Protein AF-A0A661BUW3-F1 (afdb_monomer_lite)

Foldseek 3Di:
DEAEQLLVVLLLCLVQVLDPPSDPCVVVNVPDDSQVSLVCACAPPPPNGHSCVVLVVCLVLVVALQHQYDYLLLCLDVVQPHHPVSVLLQQVLVCVQVVPDDHSVVCNVVRDDPPDPSCVPSHQPVSLVRDDPVSLVSNVVDDCVSCVSQQHDRDDPDCPHRDRPCNVVSSPRHRDDDPDPCLQPWDFPAPCLLQFTWIRHVLKIFTHHVVLPDDDPSPDDPVLRVLTQMDNDPVVSSVCSVCVVPDDPVCVSDDVVVSSCNRVPCVPVPDDDDPPPVVVVVVVVVVVVPD

Sequence (291 aa):
MIYRNPLDILVSEANYYHKEGATIYSGYLQQLSFGDRLERLIDDPWLLGSIRDRVGNFIAYLDFPNVLPVSFEELVGVSGGGDQQQQQNLIWSLQLKLHIPGDPEKYVDNIFDKDSPTFNAGKIGQHLDCFEERHFTRFNKLDQDFMKNLGYEYIDETISNYIPKRAKEFQERPLLLADINFSDTPILIESGYMNFNIVKFNRNYYAIPTSIGEIDISSLTKQQMEALPQADALGELKQCLMLGSEYPKLIRMWQTKRINQVINNPESKKSTAHPYNILSRIMWAIWSVVK

pLDDT: mean 79.93, std 19.68, range [28.64, 97.62]

Secondary structure (DSSP, 8-state):
-EE--HHHHHHHHHHHHTSTTT-TTHHHHTTS-HHHHHHHHHEETTTTEEHHHHHHHHHGGGG-TT---EEHHHHSGGGGTS-HHHHHHHHHHHHHHHT--S-THHHHHHH--TT-TT-SS--TTTHHHH--HHHHHHHTTS-THHHHHHTPPP--S-----S-TTHHHHHHS-----S--GGGS-EEEEEEETTEEEEEETTEEEEEEGGG-S--GGG--HHHHHTS-EESSHHHHHHHHHHTTT-HHHHTT--HHHHHHHHH-GGG--S---S--HHHHHHHHHHTS--

Structure (mmCIF, N/CA/C/O backbone):
data_AF-A0A661BUW3-F1
#
_entry.id   AF-A0A661BUW3-F1
#
loop_
_atom_site.group_PDB
_atom_site.id
_atom_site.type_symbol
_atom_site.label_atom_id
_atom_site.label_alt_id
_atom_site.label_comp_id
_atom_site.label_asym_id
_atom_site.label_entity_id
_atom_site.label_seq_id
_atom_site.pdbx_PDB_ins_code
_atom_site.Cartn_x
_atom_site.Cartn_y
_atom_site.Cartn_z
_atom_site.occupancy
_atom_site.B_iso_or_equiv
_atom_site.auth_seq_id
_atom_site.auth_comp_id
_atom_site.auth_asym_id
_atom_site.auth_atom_id
_atom_site.pdbx_PDB_model_num
ATOM 1 N N . MET A 1 1 ? -1.233 3.299 3.620 1.00 89.81 1 MET A N 1
ATOM 2 C CA . MET A 1 1 ? -1.048 2.815 2.237 1.00 89.81 1 MET A CA 1
ATOM 3 C C . MET A 1 1 ? 0.383 3.113 1.853 1.00 89.81 1 MET A C 1
ATOM 5 O O . MET A 1 1 ? 0.788 4.257 2.001 1.00 89.81 1 MET A O 1
ATOM 9 N N . ILE A 1 2 ? 1.133 2.111 1.405 1.00 93.06 2 ILE A N 1
ATOM 10 C CA . ILE A 1 2 ? 2.466 2.335 0.840 1.00 93.06 2 ILE A CA 1
ATOM 11 C C . ILE A 1 2 ? 2.322 2.320 -0.681 1.00 93.06 2 ILE A C 1
ATOM 13 O O . ILE A 1 2 ? 1.632 1.449 -1.210 1.00 93.06 2 ILE A O 1
ATOM 17 N N . TYR A 1 3 ? 2.925 3.284 -1.365 1.00 94.06 3 TYR A N 1
ATOM 18 C CA . TYR A 1 3 ? 2.972 3.347 -2.826 1.00 94.06 3 TYR A CA 1
ATOM 19 C C . TYR A 1 3 ? 4.408 3.571 -3.304 1.00 94.06 3 TYR A C 1
ATOM 21 O O . TYR A 1 3 ? 5.282 3.877 -2.505 1.00 94.06 3 TYR A O 1
ATOM 29 N N . ARG A 1 4 ? 4.675 3.362 -4.592 1.00 92.06 4 ARG A N 1
ATOM 30 C CA . ARG A 1 4 ? 6.009 3.482 -5.201 1.00 92.06 4 ARG A CA 1
ATOM 31 C C . ARG A 1 4 ? 5.863 4.034 -6.613 1.00 92.06 4 ARG A C 1
ATOM 33 O O . ARG A 1 4 ? 4.784 3.886 -7.194 1.00 92.06 4 ARG A O 1
ATOM 40 N N . ASN A 1 5 ? 6.931 4.599 -7.176 1.00 92.44 5 ASN A N 1
ATOM 41 C CA . ASN A 1 5 ? 6.963 4.969 -8.585 1.00 92.44 5 ASN A CA 1
ATOM 42 C C . ASN A 1 5 ? 6.550 3.763 -9.461 1.00 92.44 5 ASN A C 1
ATOM 44 O O . ASN A 1 5 ? 7.222 2.725 -9.424 1.00 92.44 5 ASN A O 1
ATOM 48 N N . PRO A 1 6 ? 5.468 3.872 -10.255 1.00 94.12 6 PRO A N 1
ATOM 49 C CA . PRO A 1 6 ? 4.977 2.774 -11.085 1.00 94.12 6 PRO A CA 1
ATOM 50 C C . PRO A 1 6 ? 5.998 2.173 -12.059 1.00 94.12 6 PRO A C 1
ATOM 52 O O . PRO A 1 6 ? 5.916 0.988 -12.372 1.00 94.12 6 PRO A O 1
ATOM 55 N N . LEU A 1 7 ? 6.994 2.940 -12.503 1.00 93.06 7 LEU A N 1
ATOM 56 C CA . LEU A 1 7 ? 8.060 2.431 -13.373 1.00 93.06 7 LEU A CA 1
ATOM 57 C C . LEU A 1 7 ? 8.981 1.462 -12.626 1.00 93.06 7 LEU A C 1
ATOM 59 O O . LEU A 1 7 ? 9.342 0.408 -13.144 1.00 93.06 7 LEU A O 1
ATOM 63 N N . ASP A 1 8 ? 9.310 1.778 -11.375 1.00 91.38 8 ASP A N 1
ATOM 64 C CA . ASP A 1 8 ? 10.100 0.891 -10.523 1.00 91.38 8 ASP A CA 1
ATOM 65 C C . ASP A 1 8 ? 9.293 -0.334 -10.064 1.00 91.38 8 ASP A C 1
ATOM 67 O O . ASP A 1 8 ? 9.869 -1.404 -9.839 1.00 91.38 8 ASP A O 1
ATOM 71 N N . ILE A 1 9 ? 7.962 -0.212 -9.961 1.00 93.38 9 ILE A N 1
ATOM 72 C CA . ILE A 1 9 ? 7.073 -1.368 -9.771 1.00 93.38 9 ILE A CA 1
ATOM 73 C C . ILE A 1 9 ? 7.240 -2.334 -10.947 1.00 93.38 9 ILE A C 1
ATOM 75 O O . ILE A 1 9 ? 7.501 -3.511 -10.719 1.00 93.38 9 ILE A O 1
ATOM 79 N N . LEU A 1 10 ? 7.190 -1.846 -12.191 1.00 95.06 10 LEU A N 1
ATOM 80 C CA . LEU A 1 10 ? 7.350 -2.681 -13.387 1.00 95.06 10 LEU A CA 1
ATOM 81 C C . LEU A 1 10 ? 8.693 -3.419 -13.420 1.00 95.06 10 LEU A C 1
ATOM 83 O O . LEU A 1 10 ? 8.730 -4.612 -13.718 1.00 95.06 10 LEU A O 1
ATOM 87 N N . VAL A 1 11 ? 9.793 -2.747 -13.065 1.00 93.69 11 VAL A N 1
ATOM 88 C CA . VAL A 1 11 ? 11.119 -3.386 -12.958 1.00 93.69 11 VAL A CA 1
ATOM 89 C C . VAL A 1 11 ? 11.119 -4.490 -11.902 1.00 93.69 11 VAL A C 1
ATOM 91 O O . VAL A 1 11 ? 11.656 -5.579 -12.127 1.00 93.69 11 VAL A O 1
ATOM 94 N N . SER A 1 12 ? 10.516 -4.228 -10.743 1.00 91.44 12 SER A N 1
ATOM 95 C CA . SER A 1 12 ? 10.419 -5.207 -9.660 1.00 91.44 12 SER A CA 1
ATOM 96 C C . SER A 1 12 ? 9.572 -6.417 -10.068 1.00 91.44 12 SER A C 1
ATOM 98 O O . SER A 1 12 ? 10.016 -7.558 -9.916 1.00 91.44 12 SER A O 1
ATOM 100 N N . GLU A 1 13 ? 8.402 -6.182 -10.667 1.00 94.19 13 GLU A N 1
ATOM 101 C CA . GLU A 1 13 ? 7.506 -7.221 -11.179 1.00 94.19 13 GLU A CA 1
ATOM 102 C C . GLU A 1 13 ? 8.192 -8.055 -12.269 1.00 94.19 13 GLU A C 1
ATOM 104 O O . GLU A 1 13 ? 8.169 -9.283 -12.201 1.00 94.19 13 GLU A O 1
ATOM 109 N N . ALA A 1 14 ? 8.891 -7.428 -13.220 1.00 95.25 14 ALA A N 1
ATOM 110 C CA . ALA A 1 14 ? 9.611 -8.137 -14.279 1.00 95.25 14 ALA A CA 1
ATOM 111 C C . ALA A 1 14 ? 10.691 -9.069 -13.708 1.00 95.25 14 ALA A C 1
ATOM 113 O O . ALA A 1 14 ? 10.827 -10.217 -14.145 1.00 95.25 14 ALA A O 1
ATOM 114 N N . ASN A 1 15 ? 11.417 -8.618 -12.682 1.00 92.69 15 ASN A N 1
ATOM 115 C CA . ASN A 1 15 ? 12.426 -9.421 -11.992 1.00 92.69 15 ASN A CA 1
ATOM 116 C C . ASN A 1 15 ? 11.833 -10.549 -11.135 1.00 92.69 15 ASN A C 1
ATOM 118 O O . ASN A 1 15 ? 12.490 -11.575 -10.952 1.00 92.69 15 ASN A O 1
ATOM 122 N N . TYR A 1 16 ? 10.614 -10.395 -10.614 1.00 92.12 16 TYR A N 1
ATOM 123 C CA . TYR A 1 16 ? 10.035 -11.338 -9.655 1.00 92.12 16 TYR A CA 1
ATOM 124 C C . TYR A 1 16 ? 9.011 -12.301 -10.270 1.00 92.12 16 TYR A C 1
ATOM 126 O O . TYR A 1 16 ? 9.119 -13.507 -10.067 1.00 92.12 16 TYR A O 1
ATOM 134 N N . TYR A 1 17 ? 8.051 -11.810 -11.057 1.00 94.31 17 TYR A N 1
ATOM 135 C CA . TYR A 1 17 ? 6.839 -12.559 -11.424 1.00 94.31 17 TYR A CA 1
ATOM 136 C C . TYR A 1 17 ? 7.101 -13.792 -12.287 1.00 94.31 17 TYR A C 1
ATOM 138 O O . TYR A 1 17 ? 6.313 -14.732 -12.246 1.00 94.31 17 TYR A O 1
ATOM 146 N N . HIS A 1 18 ? 8.207 -13.799 -13.032 1.00 94.38 18 HIS A N 1
ATOM 147 C CA . HIS A 1 18 ? 8.630 -14.905 -13.893 1.00 94.38 18 HIS A CA 1
ATOM 148 C C . HIS A 1 18 ? 9.239 -16.099 -13.136 1.00 94.38 18 HIS A C 1
ATOM 150 O O . HIS A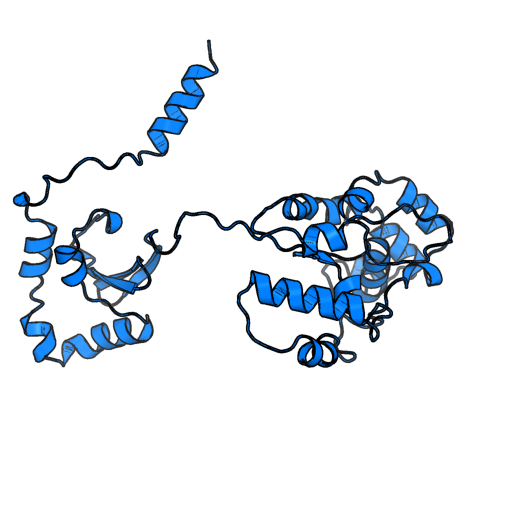 1 18 ? 9.434 -17.158 -13.730 1.00 94.38 18 HIS A O 1
ATOM 156 N N . LYS A 1 19 ? 9.577 -15.937 -11.849 1.00 93.19 19 LYS A N 1
ATOM 157 C CA . LYS A 1 19 ? 10.170 -17.003 -11.034 1.00 93.19 19 LYS A CA 1
ATOM 158 C C . LYS A 1 19 ? 9.102 -18.033 -10.668 1.00 93.19 19 LYS A C 1
ATOM 160 O O . LYS A 1 19 ? 7.979 -17.673 -10.314 1.00 93.19 19 LYS A O 1
ATOM 165 N N . GLU A 1 20 ? 9.456 -19.311 -10.737 1.00 92.38 20 GLU A N 1
ATOM 166 C CA . GLU A 1 20 ? 8.549 -20.402 -10.381 1.00 92.38 20 GLU A CA 1
ATOM 167 C C . GLU A 1 20 ? 8.030 -20.235 -8.943 1.00 92.38 20 GLU A C 1
ATOM 169 O O . GLU A 1 20 ? 8.786 -19.914 -8.026 1.00 92.38 20 GLU A O 1
ATOM 174 N N . GLY A 1 21 ? 6.715 -20.381 -8.759 1.00 89.88 21 GLY A N 1
ATOM 175 C CA . GLY A 1 21 ? 6.052 -20.206 -7.463 1.00 89.88 21 GLY A CA 1
ATOM 176 C C . GLY A 1 21 ? 5.853 -18.754 -7.005 1.00 89.88 21 GLY A C 1
ATOM 177 O O . GLY A 1 21 ? 5.140 -18.540 -6.029 1.00 89.88 21 GLY A O 1
ATOM 178 N N . ALA A 1 22 ? 6.406 -17.750 -7.699 1.00 87.62 22 ALA A N 1
ATOM 179 C CA . ALA A 1 22 ? 6.227 -16.343 -7.321 1.00 87.62 22 ALA A CA 1
ATOM 180 C C . ALA A 1 22 ? 4.812 -15.830 -7.625 1.00 87.62 22 ALA A C 1
ATOM 182 O O . ALA A 1 22 ? 4.234 -15.085 -6.836 1.00 87.62 22 ALA A O 1
ATOM 183 N N . THR A 1 23 ? 4.257 -16.227 -8.774 1.00 89.94 23 THR A N 1
ATOM 184 C CA . THR A 1 23 ? 2.892 -15.889 -9.199 1.00 89.94 23 THR A CA 1
ATOM 185 C C . THR A 1 23 ? 2.284 -17.016 -10.035 1.00 89.94 23 THR A C 1
ATOM 187 O O . THR A 1 23 ? 3.006 -17.832 -10.619 1.00 89.94 23 THR A O 1
ATOM 190 N N . ILE A 1 24 ? 0.953 -17.010 -10.174 1.00 91.81 24 ILE A N 1
ATOM 191 C CA . ILE A 1 24 ? 0.231 -17.889 -11.114 1.00 91.81 24 ILE A CA 1
ATOM 192 C C . ILE A 1 24 ? 0.600 -17.624 -12.586 1.00 91.81 24 ILE A C 1
ATOM 194 O O . ILE A 1 24 ? 0.352 -18.466 -13.442 1.00 91.81 24 ILE A O 1
ATOM 198 N N . TYR A 1 25 ? 1.220 -16.476 -12.879 1.00 90.25 25 TYR A N 1
ATOM 199 C CA . TYR A 1 25 ? 1.646 -16.066 -14.220 1.00 90.25 25 TYR A CA 1
ATOM 200 C C . TYR A 1 25 ? 3.107 -16.419 -14.520 1.00 90.25 25 TYR A C 1
ATOM 202 O O . TYR A 1 25 ? 3.596 -16.113 -15.607 1.00 90.25 25 TYR A O 1
ATOM 210 N N . SER A 1 26 ? 3.813 -17.061 -13.584 1.00 93.56 26 SER A N 1
ATOM 211 C CA . SER A 1 26 ? 5.236 -17.386 -13.732 1.00 93.56 26 SER A CA 1
ATOM 212 C C . SER A 1 26 ? 5.530 -18.136 -15.027 1.00 93.56 26 SER A C 1
ATOM 214 O O . SER A 1 26 ? 6.368 -17.678 -15.795 1.00 93.56 26 SER A O 1
ATOM 216 N N . GLY A 1 27 ? 4.764 -19.179 -15.359 1.00 93.62 27 GLY A N 1
ATOM 217 C CA . GLY A 1 27 ? 4.932 -19.917 -16.619 1.00 93.62 27 GLY A CA 1
ATOM 218 C C . GLY A 1 27 ? 4.708 -19.078 -17.889 1.00 93.62 27 GLY A C 1
ATOM 219 O O . GLY A 1 27 ? 5.364 -19.319 -18.899 1.00 93.62 27 GLY A O 1
ATOM 220 N N . TYR A 1 28 ? 3.835 -18.064 -17.837 1.00 94.19 28 TYR A N 1
ATOM 221 C CA . TYR A 1 28 ? 3.599 -17.140 -18.957 1.00 94.19 28 TYR A CA 1
ATOM 222 C C . TYR A 1 28 ? 4.773 -16.171 -19.158 1.00 94.19 28 TYR A C 1
ATOM 224 O O . TYR A 1 28 ? 5.136 -15.859 -20.290 1.00 94.19 28 TYR A O 1
ATOM 232 N N . LEU A 1 29 ? 5.397 -15.721 -18.067 1.00 96.31 29 LEU A N 1
ATOM 233 C CA . LEU A 1 29 ? 6.472 -14.726 -18.093 1.00 96.31 29 LEU A CA 1
ATOM 234 C C . LEU A 1 29 ? 7.881 -15.337 -18.152 1.00 96.31 29 LEU A C 1
ATOM 236 O O . LEU A 1 29 ? 8.815 -14.654 -18.562 1.00 96.31 29 LEU A O 1
ATOM 240 N N . GLN A 1 30 ? 8.060 -16.598 -17.750 1.00 95.75 30 GLN A N 1
ATOM 241 C CA . GLN A 1 30 ? 9.366 -17.263 -17.623 1.00 95.75 30 GLN A CA 1
ATOM 242 C C . GLN A 1 30 ? 10.131 -17.354 -18.945 1.00 95.75 30 GLN A C 1
ATOM 244 O O . GLN A 1 30 ? 11.355 -17.259 -18.951 1.00 95.75 30 GLN A O 1
ATOM 249 N N . GLN A 1 31 ? 9.415 -17.530 -20.057 1.00 93.81 31 GLN A N 1
ATOM 250 C CA . GLN A 1 31 ? 10.010 -17.676 -21.390 1.00 93.81 31 GLN A CA 1
ATOM 251 C C . GLN A 1 31 ? 10.334 -16.331 -22.054 1.00 93.81 31 GLN A C 1
ATOM 253 O O . GLN A 1 31 ? 10.929 -16.299 -23.129 1.00 93.81 31 GLN A O 1
ATOM 258 N N . LEU A 1 32 ? 9.922 -15.218 -21.443 1.00 96.69 32 LEU A N 1
ATOM 259 C CA . LEU A 1 32 ? 10.096 -13.884 -21.998 1.00 96.69 32 LEU A CA 1
ATOM 260 C C . LEU A 1 32 ? 11.426 -13.269 -21.550 1.00 96.69 32 LEU A C 1
ATOM 262 O O . LEU A 1 32 ? 11.855 -13.399 -20.395 1.00 96.69 32 LEU A O 1
ATOM 266 N N . SER A 1 33 ? 12.057 -12.515 -22.453 1.00 97.12 33 SER A N 1
ATOM 267 C CA . SER A 1 33 ? 13.191 -11.666 -22.087 1.00 97.12 33 SER A CA 1
ATOM 268 C C . SER A 1 33 ? 12.773 -10.632 -21.031 1.00 97.12 33 SER A C 1
ATOM 270 O O . SER A 1 33 ? 11.587 -10.423 -20.772 1.00 97.12 33 SER A O 1
ATOM 272 N N . PHE A 1 34 ? 13.731 -9.990 -20.359 1.00 96.62 34 PHE A N 1
ATOM 273 C CA . PHE A 1 34 ? 13.395 -8.955 -19.373 1.00 96.62 34 PHE A CA 1
ATOM 274 C C . PHE A 1 34 ? 12.617 -7.786 -20.003 1.00 96.62 34 PHE A C 1
ATOM 276 O O . PHE A 1 34 ? 11.598 -7.369 -19.457 1.00 96.62 34 PHE A O 1
ATOM 283 N N . GLY A 1 35 ? 13.036 -7.327 -21.186 1.00 97.31 35 GLY A N 1
ATOM 284 C CA . GLY A 1 35 ? 12.325 -6.288 -21.934 1.00 97.31 35 GLY A CA 1
ATOM 285 C C . GLY A 1 35 ? 10.920 -6.721 -22.360 1.00 97.31 35 GLY A C 1
ATOM 286 O O . GLY A 1 35 ? 9.961 -5.983 -22.154 1.00 97.31 35 GLY A O 1
ATOM 287 N N . ASP A 1 36 ? 10.757 -7.952 -22.852 1.00 97.31 36 ASP A N 1
ATOM 288 C CA . ASP A 1 36 ? 9.427 -8.459 -23.223 1.00 97.31 36 ASP A CA 1
ATOM 289 C C . ASP A 1 36 ? 8.505 -8.608 -22.005 1.00 97.31 36 ASP A C 1
ATOM 291 O O . ASP A 1 36 ? 7.299 -8.387 -22.106 1.00 97.31 36 ASP A O 1
ATOM 295 N N . ARG A 1 37 ? 9.054 -8.944 -20.829 1.00 97.62 37 ARG A N 1
ATOM 296 C CA . ARG A 1 37 ? 8.293 -8.934 -19.571 1.00 97.62 37 ARG A CA 1
ATOM 297 C C . ARG A 1 37 ? 7.806 -7.531 -19.233 1.00 97.62 37 ARG A C 1
ATOM 299 O O . ARG A 1 37 ? 6.642 -7.394 -18.874 1.00 97.62 37 A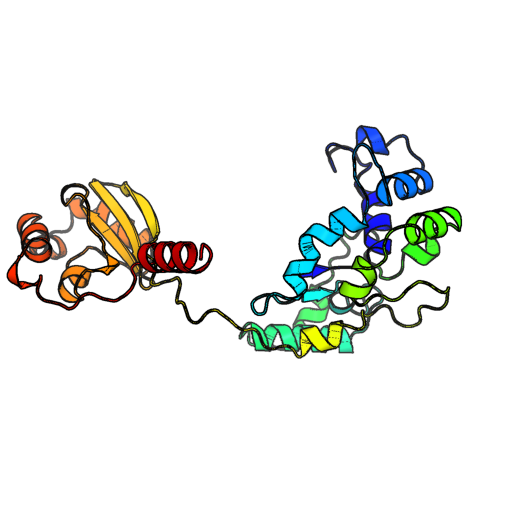RG A O 1
ATOM 306 N N . LEU A 1 38 ? 8.653 -6.509 -19.372 1.00 97.56 38 LEU A N 1
ATOM 307 C CA . LEU A 1 38 ? 8.241 -5.116 -19.170 1.00 97.56 38 LEU A CA 1
ATOM 308 C C . LEU A 1 38 ? 7.110 -4.722 -20.125 1.00 97.56 38 LEU A C 1
ATOM 310 O O . LEU A 1 38 ? 6.111 -4.180 -19.668 1.00 97.56 38 LEU A O 1
ATOM 314 N N . GLU A 1 39 ? 7.208 -5.058 -21.414 1.00 97.25 39 GLU A N 1
ATOM 315 C CA . GLU A 1 39 ? 6.144 -4.801 -22.399 1.00 97.25 39 GLU A CA 1
ATOM 316 C C . GLU A 1 39 ? 4.795 -5.395 -21.967 1.00 97.25 39 GLU A C 1
ATOM 318 O O . GLU A 1 39 ? 3.770 -4.711 -22.021 1.00 97.25 39 GLU A O 1
ATOM 323 N N . ARG A 1 40 ? 4.793 -6.648 -21.485 1.00 97.06 40 ARG A N 1
ATOM 324 C CA . ARG A 1 40 ? 3.580 -7.294 -20.952 1.00 97.06 40 ARG A CA 1
ATOM 325 C C . ARG A 1 40 ? 3.091 -6.638 -19.668 1.00 97.06 40 ARG A C 1
ATOM 327 O O . ARG A 1 40 ? 1.897 -6.449 -19.494 1.00 97.06 40 ARG A O 1
ATOM 334 N N . LEU A 1 41 ? 3.989 -6.285 -18.759 1.00 97.31 41 LEU A N 1
ATOM 335 C CA . LEU A 1 41 ? 3.601 -5.716 -17.471 1.00 97.31 41 LEU A CA 1
ATOM 336 C C . LEU A 1 41 ? 3.085 -4.278 -17.597 1.00 97.31 41 LEU A C 1
ATOM 338 O O . LEU A 1 41 ? 2.210 -3.892 -16.821 1.00 97.31 41 LEU A O 1
ATOM 342 N N . ILE A 1 42 ? 3.579 -3.495 -18.560 1.00 97.62 42 ILE A N 1
ATOM 343 C CA . ILE A 1 42 ? 3.079 -2.141 -18.833 1.00 97.62 42 ILE A CA 1
ATOM 344 C C . ILE A 1 42 ? 1.609 -2.202 -19.241 1.00 97.62 42 ILE A C 1
ATOM 346 O O . ILE A 1 42 ? 0.789 -1.482 -18.672 1.00 97.62 42 ILE A O 1
ATOM 350 N N . ASP A 1 43 ? 1.285 -3.053 -20.215 1.00 97.00 43 ASP A N 1
ATOM 351 C CA . ASP A 1 43 ? -0.064 -3.159 -20.765 1.00 97.00 43 ASP A CA 1
ATOM 352 C C . ASP A 1 43 ? -0.278 -4.495 -21.486 1.00 97.00 43 ASP A C 1
ATOM 354 O O . ASP A 1 43 ? 0.052 -4.630 -22.671 1.00 97.00 43 ASP A O 1
ATOM 358 N N . ASP A 1 44 ? -0.820 -5.487 -20.773 1.00 95.31 44 ASP A N 1
ATOM 359 C CA . ASP A 1 44 ? -1.295 -6.745 -21.358 1.00 95.31 44 ASP A CA 1
ATOM 360 C C . ASP A 1 44 ? -2.832 -6.728 -21.410 1.00 95.31 44 ASP A C 1
ATOM 362 O O . ASP A 1 44 ? -3.480 -6.891 -20.372 1.00 95.31 44 ASP A O 1
ATOM 366 N N . PRO A 1 45 ? -3.442 -6.584 -22.599 1.00 90.56 45 PRO A N 1
ATOM 367 C CA . PRO A 1 45 ? -4.891 -6.437 -22.721 1.00 90.56 45 PRO A CA 1
ATOM 368 C C . PRO A 1 45 ? -5.681 -7.714 -22.396 1.00 90.56 45 PRO A C 1
ATOM 370 O O . PRO A 1 45 ? -6.908 -7.666 -22.345 1.00 90.56 45 PRO A O 1
ATOM 373 N N . TRP A 1 46 ? -5.016 -8.857 -22.207 1.00 90.31 46 TRP A N 1
ATOM 374 C CA . TRP A 1 46 ? -5.675 -10.153 -22.058 1.00 90.31 46 TRP A CA 1
ATOM 375 C C . TRP A 1 46 ? -5.562 -10.727 -20.653 1.00 90.31 46 TRP A C 1
ATOM 377 O O . TRP A 1 46 ? -6.525 -11.314 -20.165 1.00 90.31 46 TRP A O 1
ATOM 387 N N . LEU A 1 47 ? -4.391 -10.601 -20.023 1.00 92.56 47 LEU A N 1
ATOM 388 C CA . LEU A 1 47 ? -4.095 -11.320 -18.784 1.00 92.56 47 LEU A CA 1
ATOM 389 C C . LEU A 1 47 ? -3.815 -10.403 -17.594 1.00 92.56 47 LEU A C 1
ATOM 391 O O . LEU A 1 47 ? -4.418 -10.578 -16.539 1.00 92.56 47 LEU A O 1
ATOM 395 N N . LEU A 1 48 ? -2.878 -9.461 -17.738 1.00 92.88 48 LEU A N 1
ATOM 396 C CA . LEU A 1 48 ? -2.360 -8.675 -16.606 1.00 92.88 48 LEU A CA 1
ATOM 397 C C . LEU A 1 48 ? -3.008 -7.289 -16.486 1.00 92.88 48 LEU A C 1
ATOM 399 O O . LEU A 1 48 ? -2.878 -6.644 -15.442 1.00 92.88 48 LEU A O 1
ATOM 403 N N . GLY A 1 49 ? -3.684 -6.827 -17.540 1.00 95.06 49 GLY A N 1
ATOM 404 C CA . GLY A 1 49 ? -4.152 -5.452 -17.665 1.00 95.06 49 GLY A CA 1
ATOM 405 C C . GLY A 1 49 ? -3.001 -4.450 -17.766 1.00 95.06 49 GLY A C 1
ATOM 406 O O . GLY A 1 49 ? -1.821 -4.812 -17.852 1.00 95.06 49 GLY A O 1
ATOM 407 N N . SER A 1 50 ? -3.349 -3.167 -17.710 1.00 97.12 50 SER A N 1
ATOM 408 C CA . SER A 1 50 ? -2.370 -2.084 -17.673 1.00 97.12 50 SER A CA 1
ATOM 409 C C . SER A 1 50 ? -1.857 -1.827 -16.256 1.00 97.12 50 SER A C 1
ATOM 411 O O . SER A 1 50 ? -2.580 -2.002 -15.270 1.00 97.12 50 SER A O 1
ATOM 413 N N . ILE A 1 51 ? -0.612 -1.360 -16.127 1.00 96.81 51 ILE A N 1
ATOM 414 C CA . ILE A 1 51 ? -0.081 -0.881 -14.838 1.00 96.81 51 ILE A CA 1
ATOM 415 C C . ILE A 1 51 ? -0.938 0.254 -14.269 1.00 96.81 51 ILE A C 1
ATOM 417 O O . ILE A 1 51 ? -1.149 0.318 -13.057 1.00 96.81 51 ILE A O 1
ATOM 421 N N . ARG A 1 52 ? -1.487 1.102 -15.148 1.00 96.06 52 ARG A N 1
ATOM 422 C CA . ARG A 1 52 ? -2.396 2.189 -14.786 1.00 96.06 52 ARG A CA 1
ATOM 423 C C . ARG A 1 52 ? -3.620 1.659 -14.048 1.00 96.06 52 ARG A C 1
ATOM 425 O O . ARG A 1 52 ? -3.972 2.210 -13.012 1.00 96.06 52 ARG A O 1
ATOM 432 N N . ASP A 1 53 ? -4.231 0.572 -14.516 1.00 95.69 53 ASP A N 1
ATOM 433 C CA . ASP A 1 53 ? -5.406 -0.015 -13.859 1.00 95.69 53 ASP A CA 1
ATOM 434 C C . ASP A 1 53 ? -5.035 -0.756 -12.573 1.00 95.69 53 ASP A C 1
ATOM 436 O O . ASP A 1 53 ? -5.714 -0.605 -11.553 1.00 95.69 53 ASP A O 1
ATOM 440 N N . ARG A 1 54 ? -3.921 -1.504 -12.580 1.00 94.94 54 ARG A N 1
ATOM 441 C CA . ARG A 1 54 ? -3.435 -2.212 -11.382 1.00 94.94 54 ARG A CA 1
ATOM 442 C C . ARG A 1 54 ? -3.169 -1.249 -10.226 1.00 94.94 54 ARG A C 1
ATOM 444 O O . ARG A 1 54 ? -3.598 -1.508 -9.104 1.00 94.94 54 ARG A O 1
ATOM 451 N N . VAL A 1 55 ? -2.504 -0.129 -10.504 1.00 95.06 55 VAL A N 1
ATOM 452 C CA . VAL A 1 55 ? -2.229 0.933 -9.525 1.00 95.06 55 VAL A CA 1
ATOM 453 C C . VAL A 1 55 ? -3.487 1.756 -9.232 1.00 95.06 55 VAL A C 1
ATOM 455 O O . VAL A 1 55 ? -3.764 2.077 -8.075 1.00 95.06 55 VAL A O 1
ATOM 458 N N . GLY A 1 56 ? -4.280 2.053 -10.264 1.00 93.62 56 GLY A N 1
ATOM 459 C CA . GLY A 1 56 ? -5.491 2.872 -10.203 1.00 93.62 56 GLY A CA 1
ATOM 460 C C . GLY A 1 56 ? -6.523 2.378 -9.195 1.00 93.62 56 GLY A C 1
ATOM 461 O O . GLY A 1 56 ? -7.136 3.192 -8.506 1.00 93.62 56 GLY A O 1
ATOM 462 N N . ASN A 1 57 ? -6.631 1.058 -9.013 1.00 91.44 57 ASN A N 1
ATOM 463 C CA . ASN A 1 57 ? -7.516 0.433 -8.022 1.00 91.44 57 ASN A CA 1
ATOM 464 C C . ASN A 1 57 ? -7.286 0.908 -6.577 1.00 91.44 57 ASN A C 1
ATOM 466 O O . ASN A 1 57 ? -8.177 0.780 -5.739 1.00 91.44 57 ASN A O 1
ATOM 470 N N . PHE A 1 58 ? -6.112 1.467 -6.276 1.00 93.50 58 PHE A N 1
ATOM 471 C CA . PHE A 1 58 ? -5.756 1.917 -4.933 1.00 93.50 58 PHE A CA 1
ATOM 472 C C . PHE A 1 58 ? -5.675 3.440 -4.800 1.00 93.50 58 PHE A C 1
ATOM 474 O O . PHE A 1 58 ? -5.556 3.938 -3.685 1.00 93.50 58 PHE A O 1
ATOM 481 N N . ILE A 1 59 ? -5.779 4.205 -5.890 1.00 93.75 59 ILE A N 1
ATOM 482 C CA . ILE A 1 59 ? -5.564 5.663 -5.863 1.00 93.75 59 ILE A CA 1
ATOM 483 C C . ILE A 1 59 ? -6.571 6.389 -4.978 1.00 93.75 59 ILE A C 1
ATOM 485 O O . ILE A 1 59 ? -6.196 7.328 -4.285 1.00 93.75 59 ILE A O 1
ATOM 489 N N . ALA A 1 60 ? -7.820 5.924 -4.924 1.00 93.19 60 ALA A N 1
ATOM 490 C CA . ALA A 1 60 ? -8.844 6.537 -4.077 1.00 93.19 60 ALA A CA 1
ATOM 491 C C . ALA A 1 60 ? -8.460 6.555 -2.583 1.00 93.19 60 ALA A C 1
ATOM 493 O O . ALA A 1 60 ? -8.879 7.444 -1.844 1.00 93.19 60 ALA A O 1
ATOM 494 N N . TYR A 1 61 ? -7.615 5.618 -2.132 1.00 94.75 61 TYR A N 1
ATOM 495 C CA . TYR A 1 61 ? -7.125 5.592 -0.752 1.00 94.75 61 TYR A CA 1
ATOM 496 C C . TYR A 1 61 ? -6.210 6.776 -0.426 1.00 94.75 61 TYR A C 1
ATOM 498 O O . TYR A 1 61 ? -6.042 7.095 0.752 1.00 94.75 61 TYR A O 1
ATOM 506 N N . LEU A 1 62 ? -5.631 7.443 -1.431 1.00 94.44 62 LEU A N 1
ATOM 507 C CA . LEU A 1 62 ? -4.844 8.656 -1.218 1.00 94.44 62 LEU A CA 1
ATOM 508 C C . LEU A 1 62 ? -5.700 9.766 -0.613 1.00 94.44 62 LEU A C 1
ATOM 510 O O . LEU A 1 62 ? -5.191 10.525 0.204 1.00 94.44 62 LEU A O 1
ATOM 514 N N . ASP A 1 63 ? -6.991 9.821 -0.935 1.00 92.75 63 ASP A N 1
ATOM 515 C CA . ASP A 1 63 ? -7.895 10.897 -0.514 1.00 92.75 63 ASP A CA 1
ATOM 516 C C . ASP A 1 63 ? -8.647 10.581 0.785 1.00 92.75 63 ASP A C 1
ATOM 518 O O . ASP A 1 63 ? -9.313 11.445 1.357 1.00 92.75 63 ASP A O 1
ATOM 522 N N . PHE A 1 64 ? -8.520 9.356 1.301 1.00 94.00 64 PHE A N 1
ATOM 523 C CA . PHE A 1 64 ? -9.164 8.972 2.552 1.00 94.00 64 PHE A CA 1
ATOM 524 C C . PHE A 1 64 ? -8.468 9.655 3.736 1.00 94.00 64 PHE A C 1
ATOM 526 O O . PHE A 1 64 ? -7.261 9.481 3.935 1.00 94.00 64 PHE A O 1
ATOM 533 N N . PRO A 1 65 ? -9.202 10.411 4.568 1.00 91.69 65 PRO A N 1
ATOM 534 C CA . PRO A 1 65 ? -8.585 11.224 5.609 1.00 91.69 65 PRO A CA 1
ATOM 535 C C . PRO A 1 65 ? -8.107 10.390 6.807 1.00 91.69 65 PRO A C 1
ATOM 537 O O . PRO A 1 65 ? -7.280 10.855 7.587 1.00 91.69 65 PRO A O 1
ATOM 540 N N . ASN A 1 66 ? -8.577 9.144 6.926 1.00 92.06 66 ASN A N 1
ATOM 541 C CA . ASN A 1 66 ? -8.117 8.140 7.886 1.00 92.06 66 ASN A CA 1
ATOM 542 C C . ASN A 1 66 ? -7.026 7.211 7.312 1.00 92.06 66 ASN A C 1
ATOM 544 O O . ASN A 1 66 ? -6.694 6.197 7.928 1.00 92.06 66 ASN A O 1
ATOM 548 N N . VAL A 1 67 ? -6.482 7.516 6.132 1.00 94.25 67 VAL A N 1
ATOM 549 C CA . VAL A 1 67 ? -5.378 6.773 5.519 1.00 94.25 67 VAL A CA 1
ATOM 550 C C . VAL A 1 67 ? -4.127 7.642 5.510 1.00 94.25 67 VAL A C 1
ATOM 552 O O . VAL A 1 67 ? -4.178 8.840 5.226 1.00 94.25 67 VAL A O 1
ATOM 555 N N . LEU A 1 68 ? -2.989 7.005 5.799 1.00 94.62 68 LEU A N 1
ATOM 556 C CA . LEU A 1 68 ? -1.649 7.577 5.683 1.00 94.62 68 LEU A CA 1
ATOM 557 C C . LEU A 1 68 ? -0.975 7.050 4.412 1.00 94.62 68 LEU A C 1
ATOM 559 O O . LEU A 1 68 ? -0.556 5.885 4.402 1.00 94.62 68 LEU A O 1
ATOM 563 N N . PRO A 1 69 ? -0.916 7.838 3.326 1.00 95.94 69 PRO A N 1
ATOM 564 C CA . PRO A 1 69 ? -0.099 7.518 2.169 1.00 95.94 69 PRO A CA 1
ATOM 565 C C . PRO A 1 69 ? 1.372 7.743 2.502 1.00 95.94 69 PRO A C 1
ATOM 567 O O . PRO A 1 69 ? 1.734 8.767 3.077 1.00 95.94 69 PRO A O 1
ATOM 570 N N . VAL A 1 70 ? 2.205 6.781 2.130 1.00 95.25 70 VAL A N 1
ATOM 571 C CA . VAL A 1 70 ? 3.655 6.820 2.310 1.00 95.25 70 VAL A CA 1
ATOM 572 C C . VAL A 1 70 ? 4.285 6.326 1.020 1.00 95.25 70 VAL A C 1
ATOM 574 O O . VAL A 1 70 ? 3.953 5.223 0.578 1.00 95.25 70 VAL A O 1
ATOM 577 N N . SER A 1 71 ? 5.163 7.113 0.405 1.00 93.38 71 SER A N 1
ATOM 578 C CA . SER A 1 71 ? 5.917 6.608 -0.739 1.00 93.38 71 SER A CA 1
ATOM 579 C C . SER A 1 71 ? 7.083 5.735 -0.276 1.00 93.38 71 SER A C 1
ATOM 581 O O . SER A 1 71 ? 7.670 5.935 0.790 1.00 93.38 71 SER A O 1
ATOM 583 N N . PHE A 1 72 ? 7.429 4.745 -1.088 1.00 91.44 72 PHE A N 1
ATOM 584 C CA . PHE A 1 72 ? 8.604 3.909 -0.899 1.00 91.44 72 PHE A CA 1
ATOM 585 C C . PHE A 1 72 ? 9.873 4.761 -0.894 1.00 91.44 72 PHE A C 1
ATOM 587 O O . PHE A 1 72 ? 10.769 4.520 -0.090 1.00 91.44 72 PHE A O 1
ATOM 594 N N . GLU A 1 73 ? 9.922 5.781 -1.751 1.00 89.69 73 GLU A N 1
ATOM 595 C CA . GLU A 1 73 ? 11.065 6.673 -1.918 1.00 89.69 73 GLU A CA 1
ATOM 596 C C . GLU A 1 73 ? 11.367 7.488 -0.650 1.00 89.69 73 GLU A C 1
ATOM 598 O O . GLU A 1 73 ? 12.533 7.680 -0.309 1.00 89.69 73 GLU A O 1
ATOM 603 N N . GLU A 1 74 ? 10.336 7.906 0.092 1.00 91.31 74 GLU A N 1
ATOM 604 C CA . GLU A 1 74 ? 10.500 8.514 1.420 1.00 91.31 74 GLU A CA 1
ATOM 605 C C . GLU A 1 74 ? 10.935 7.488 2.479 1.00 91.31 74 GLU A C 1
ATOM 607 O O . GLU A 1 74 ? 11.676 7.822 3.401 1.00 91.31 74 GLU A O 1
ATOM 612 N N . LEU A 1 75 ? 10.467 6.240 2.372 1.00 90.00 75 LEU A N 1
ATOM 613 C CA . LEU A 1 75 ? 10.637 5.221 3.409 1.00 90.00 75 LEU A CA 1
ATOM 614 C C . LEU A 1 75 ? 12.036 4.599 3.439 1.00 90.00 75 LEU A C 1
ATOM 616 O O . LEU A 1 75 ? 12.528 4.280 4.520 1.00 90.00 75 LEU A O 1
ATOM 620 N N . VAL A 1 76 ? 12.673 4.382 2.286 1.00 84.62 76 VAL A N 1
ATOM 621 C CA . VAL A 1 76 ? 13.931 3.612 2.217 1.00 84.62 76 VAL A CA 1
ATOM 622 C C . VAL A 1 76 ? 15.186 4.391 2.611 1.00 84.62 76 VAL A C 1
ATOM 624 O O . VAL A 1 76 ? 16.212 3.770 2.898 1.00 84.62 76 VAL A O 1
ATOM 627 N N . GLY A 1 77 ? 15.120 5.727 2.626 1.00 84.12 77 GLY A N 1
ATOM 628 C CA . GLY A 1 77 ? 16.255 6.596 2.942 1.00 84.12 77 GLY A CA 1
ATOM 629 C C . GLY A 1 77 ? 17.501 6.302 2.100 1.00 84.12 77 GLY A C 1
ATOM 630 O O . GLY A 1 77 ? 17.425 5.723 1.014 1.00 84.12 77 GLY A O 1
ATOM 631 N N . VAL A 1 78 ? 18.676 6.671 2.613 1.00 84.00 78 VAL A N 1
ATOM 632 C CA . VAL A 1 78 ? 19.960 6.552 1.891 1.00 84.00 78 VAL A CA 1
ATOM 633 C C . VAL A 1 78 ? 20.291 5.123 1.451 1.00 84.00 78 VAL A C 1
ATOM 635 O O . VAL A 1 78 ? 20.871 4.925 0.385 1.00 84.00 78 VAL A O 1
ATOM 638 N N . SER A 1 79 ? 19.873 4.111 2.217 1.00 78.88 79 SER A N 1
ATOM 639 C CA . SER A 1 79 ? 20.121 2.697 1.901 1.00 78.88 79 SER A CA 1
ATOM 640 C C . SER A 1 79 ? 19.443 2.239 0.606 1.00 78.88 79 SER A C 1
ATOM 642 O O . SER A 1 79 ? 19.988 1.384 -0.094 1.00 78.88 79 SER A O 1
ATOM 644 N N . GLY A 1 80 ? 18.291 2.825 0.265 1.00 77.88 80 GLY A N 1
ATOM 645 C CA . GLY A 1 80 ? 17.584 2.600 -0.999 1.00 77.88 80 GLY A CA 1
ATOM 646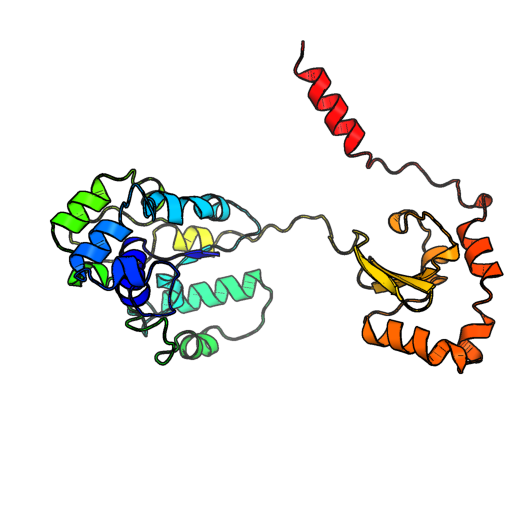 C C . GLY A 1 80 ? 17.832 3.677 -2.061 1.00 77.88 80 GLY A C 1
ATOM 647 O O . GLY A 1 80 ? 17.148 3.686 -3.079 1.00 77.88 80 GLY A O 1
ATOM 648 N N . GLY A 1 81 ? 18.787 4.591 -1.856 1.00 79.31 81 GLY A N 1
ATOM 649 C CA . GLY A 1 81 ? 19.048 5.715 -2.769 1.00 79.31 81 GLY A CA 1
ATOM 650 C C . GLY A 1 81 ? 18.133 6.931 -2.573 1.00 79.31 81 GLY A C 1
ATOM 651 O O . GLY A 1 81 ? 18.091 7.803 -3.435 1.00 79.31 81 GLY A O 1
ATOM 652 N N . GLY A 1 82 ? 17.394 6.980 -1.464 1.00 82.94 82 GLY A N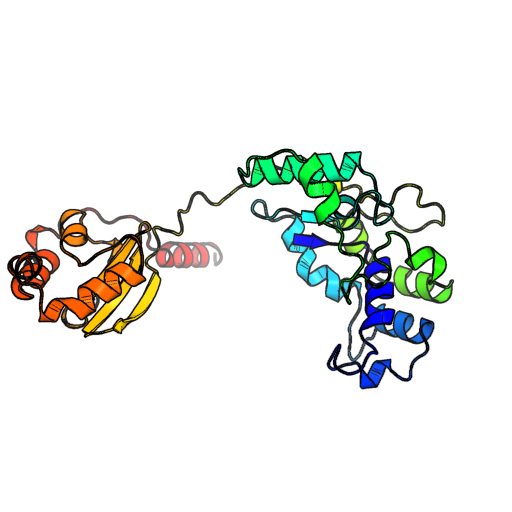 1
ATOM 653 C CA . GLY A 1 82 ? 16.611 8.134 -1.027 1.00 82.94 82 GLY A CA 1
ATOM 654 C C . GLY A 1 82 ? 17.407 9.076 -0.121 1.00 82.94 82 GLY A C 1
ATOM 655 O O . GLY A 1 82 ? 18.637 9.047 -0.082 1.00 82.94 82 GLY A O 1
ATOM 656 N N . ASP A 1 83 ? 16.691 9.900 0.642 1.00 87.69 83 ASP A N 1
ATOM 657 C CA . ASP A 1 83 ? 17.271 10.936 1.499 1.00 87.69 83 ASP A CA 1
ATOM 658 C C . ASP A 1 83 ? 16.998 10.663 2.988 1.00 87.69 83 ASP A C 1
ATOM 660 O O . ASP A 1 83 ? 15.878 10.328 3.379 1.00 87.69 83 ASP A O 1
ATOM 664 N N . GLN A 1 84 ? 18.031 10.800 3.826 1.00 89.19 84 GLN A N 1
ATOM 665 C CA . GLN A 1 84 ? 17.937 10.519 5.262 1.00 89.19 84 GLN A CA 1
ATOM 666 C C . GLN A 1 84 ? 17.026 11.515 5.987 1.00 89.19 84 GLN A C 1
ATOM 668 O O . GLN A 1 84 ? 16.241 11.111 6.844 1.00 89.19 84 GLN A O 1
ATOM 673 N N . GLN A 1 85 ? 17.101 12.803 5.646 1.00 90.56 85 GLN A N 1
ATOM 674 C CA . GLN A 1 85 ? 16.284 13.824 6.294 1.00 90.56 85 GLN A CA 1
ATOM 675 C C . GLN A 1 85 ? 14.804 13.621 5.959 1.00 90.56 85 GLN A C 1
ATOM 677 O O . GLN A 1 85 ? 13.950 13.721 6.839 1.00 90.56 85 GLN A O 1
ATOM 682 N N . GLN A 1 86 ? 14.492 13.281 4.708 1.00 90.06 86 GLN A N 1
ATOM 683 C CA . GLN A 1 86 ? 13.132 12.962 4.273 1.00 90.06 86 GLN A CA 1
ATOM 684 C C . GLN A 1 86 ? 12.585 11.721 4.980 1.00 90.06 86 GLN A C 1
ATOM 686 O O . GLN A 1 86 ? 11.440 11.734 5.433 1.00 90.06 86 GLN A O 1
ATOM 691 N N . GLN A 1 87 ? 13.411 10.687 5.145 1.00 91.81 87 GLN A N 1
ATOM 692 C CA . GLN A 1 87 ? 13.039 9.484 5.884 1.00 91.81 87 GLN A CA 1
ATOM 693 C C . GLN A 1 87 ? 12.766 9.784 7.365 1.00 91.81 87 GLN A C 1
ATOM 695 O O . GLN A 1 87 ? 11.748 9.352 7.906 1.00 91.81 87 GLN A O 1
ATOM 700 N N . GLN A 1 88 ? 13.622 10.572 8.021 1.00 93.31 88 GLN A N 1
ATOM 701 C CA . GLN A 1 88 ? 13.416 10.994 9.411 1.00 93.31 88 GLN A CA 1
ATOM 702 C C . GLN A 1 88 ? 12.139 11.831 9.571 1.00 93.31 88 GLN A C 1
ATOM 704 O O . GLN A 1 88 ? 11.356 11.580 10.488 1.00 93.31 88 GLN A O 1
ATOM 709 N N . ASN A 1 89 ? 11.887 12.775 8.658 1.00 93.75 89 ASN A N 1
ATOM 710 C CA . ASN A 1 89 ? 10.671 13.595 8.654 1.00 93.75 89 ASN A CA 1
ATOM 711 C C . ASN A 1 89 ? 9.408 12.734 8.506 1.00 93.75 89 ASN A C 1
ATOM 713 O O . ASN A 1 89 ? 8.424 12.942 9.220 1.00 93.75 89 ASN A O 1
ATOM 717 N N . LEU A 1 90 ? 9.448 11.734 7.619 1.00 95.12 90 LEU A N 1
ATOM 718 C CA . LEU A 1 90 ? 8.368 10.768 7.453 1.00 95.12 90 LEU A CA 1
ATOM 719 C C . LEU A 1 90 ? 8.135 9.967 8.742 1.00 95.12 90 LEU A C 1
ATOM 721 O O . LEU A 1 90 ? 6.998 9.889 9.207 1.00 95.12 90 LEU A O 1
ATOM 725 N N . ILE A 1 91 ? 9.185 9.387 9.332 1.00 94.81 91 ILE A N 1
ATOM 726 C CA . ILE A 1 91 ? 9.077 8.591 10.567 1.00 94.81 91 ILE A CA 1
ATOM 727 C C . ILE A 1 91 ? 8.489 9.441 11.695 1.00 94.81 91 ILE A C 1
ATOM 729 O O . ILE A 1 91 ? 7.559 9.003 12.373 1.00 94.81 91 ILE A O 1
ATOM 733 N N . TRP A 1 92 ? 8.969 10.675 11.851 1.00 94.88 92 TRP A N 1
ATOM 734 C CA . TRP A 1 92 ? 8.436 11.628 12.819 1.00 94.88 92 TRP A CA 1
ATOM 735 C C . TRP A 1 92 ? 6.944 11.911 12.591 1.00 94.88 92 TRP A C 1
ATOM 737 O O . TRP A 1 92 ? 6.141 11.828 13.522 1.00 94.88 92 TRP A O 1
ATOM 747 N N . SER A 1 93 ? 6.541 12.174 11.344 1.00 95.56 93 SER A N 1
ATOM 748 C CA . SER A 1 93 ? 5.132 12.367 10.977 1.00 95.56 93 SER A CA 1
ATOM 749 C C . SER A 1 93 ? 4.272 11.150 11.342 1.00 95.56 93 SER A C 1
ATOM 751 O O . SER A 1 93 ? 3.186 11.300 11.907 1.00 95.56 93 SER A O 1
ATOM 753 N N . LEU A 1 94 ? 4.760 9.932 11.082 1.00 94.88 94 LEU A N 1
ATOM 754 C CA . LEU A 1 94 ? 4.065 8.694 11.441 1.00 94.88 94 LEU A CA 1
ATOM 755 C C . LEU A 1 94 ? 3.946 8.521 12.960 1.00 94.88 94 LEU A C 1
ATOM 757 O O . LEU A 1 94 ? 2.865 8.192 13.445 1.00 94.88 94 LEU A O 1
ATOM 761 N N . GLN A 1 95 ? 5.012 8.784 13.717 1.00 94.62 95 GLN A N 1
ATOM 762 C CA . GLN A 1 95 ? 4.993 8.730 15.181 1.00 94.62 95 GLN A CA 1
ATOM 763 C C . GLN A 1 95 ? 3.963 9.690 15.775 1.00 94.62 95 GLN A C 1
ATOM 765 O O . GLN A 1 95 ? 3.174 9.283 16.631 1.00 94.62 95 GLN A O 1
ATOM 770 N N . LEU A 1 96 ? 3.914 10.930 15.278 1.00 93.88 96 LEU A N 1
ATOM 771 C CA . LEU A 1 96 ? 2.928 11.921 15.706 1.00 93.88 96 LEU A CA 1
ATOM 772 C C . LEU A 1 96 ? 1.496 11.495 15.387 1.00 93.88 96 LEU A C 1
ATOM 774 O O . LEU A 1 96 ? 0.613 11.699 16.208 1.00 93.88 96 LEU A O 1
ATOM 778 N N . LYS A 1 97 ? 1.246 10.890 14.224 1.00 93.56 97 LYS A N 1
ATOM 779 C CA . LYS A 1 97 ? -0.109 10.477 13.817 1.00 93.56 97 LYS A CA 1
ATOM 780 C C . LYS A 1 97 ? -0.584 9.206 14.513 1.00 93.56 97 LYS A C 1
ATOM 782 O O . LYS A 1 97 ? -1.782 9.028 14.705 1.00 93.56 97 LYS A O 1
ATOM 787 N N . LEU A 1 98 ? 0.343 8.323 14.878 1.00 91.81 98 LEU A N 1
ATOM 788 C CA . LEU A 1 98 ? 0.051 7.040 15.520 1.00 91.81 98 LEU A CA 1
ATOM 789 C C . LEU A 1 98 ? 0.246 7.068 17.043 1.00 91.81 98 LEU A C 1
ATOM 791 O O . LEU A 1 98 ? 0.027 6.054 17.699 1.00 91.81 98 LEU A O 1
ATOM 795 N N . HIS A 1 99 ? 0.650 8.213 17.601 1.00 91.38 99 HIS A N 1
ATOM 796 C CA . HIS A 1 99 ? 0.984 8.391 19.019 1.00 91.38 99 HIS A CA 1
ATOM 797 C C . HIS A 1 99 ? 2.031 7.375 19.513 1.00 91.38 99 HIS A C 1
ATOM 799 O O . HIS A 1 99 ? 1.948 6.865 20.631 1.00 91.38 99 HIS A O 1
ATOM 805 N N . ILE A 1 100 ? 3.021 7.072 18.671 1.00 92.00 100 ILE A N 1
ATOM 806 C CA . ILE A 1 100 ? 4.107 6.145 19.001 1.00 92.00 100 ILE A CA 1
ATOM 807 C C . ILE A 1 100 ? 5.290 6.967 19.523 1.00 92.00 100 ILE A C 1
ATOM 809 O O . ILE A 1 100 ? 5.871 7.731 18.751 1.00 92.00 100 ILE A O 1
ATOM 813 N N . PRO A 1 101 ? 5.673 6.837 20.807 1.00 91.94 101 PRO A N 1
ATOM 814 C CA . PRO A 1 101 ? 6.841 7.530 21.329 1.00 91.94 101 PRO A CA 1
ATOM 815 C C . PRO A 1 101 ? 8.125 6.900 20.782 1.00 91.94 101 PRO A C 1
ATOM 817 O O . PRO A 1 101 ? 8.189 5.696 20.538 1.00 91.94 101 PRO A O 1
ATOM 820 N N . GLY A 1 102 ? 9.176 7.700 20.652 1.00 90.25 102 GLY A N 1
ATOM 821 C CA . GLY A 1 102 ? 10.494 7.218 20.262 1.00 90.25 102 GLY A CA 1
ATOM 822 C C . GLY A 1 102 ? 11.288 8.278 19.521 1.00 90.25 102 GLY A C 1
ATOM 823 O O . GLY A 1 102 ? 10.795 9.369 19.256 1.00 90.25 102 GLY A O 1
ATOM 824 N N . ASP A 1 103 ? 12.513 7.921 19.176 1.00 90.56 103 ASP A N 1
ATOM 825 C CA . ASP A 1 103 ? 13.427 8.758 18.408 1.00 90.56 103 ASP A CA 1
ATOM 826 C C . ASP A 1 103 ? 13.433 8.279 16.944 1.00 90.56 103 ASP A C 1
ATOM 828 O O . ASP A 1 103 ? 13.773 7.108 16.728 1.00 90.56 103 ASP A O 1
ATOM 832 N N . PRO A 1 104 ? 13.045 9.119 15.959 1.00 90.69 104 PRO A N 1
ATOM 833 C CA . PRO A 1 104 ? 13.030 8.755 14.544 1.00 90.69 104 PRO A CA 1
ATOM 834 C C . PRO A 1 104 ? 14.334 8.124 14.050 1.00 90.69 104 PRO A C 1
ATOM 836 O O . PRO A 1 104 ? 14.294 7.184 13.255 1.00 90.69 104 PRO A O 1
ATOM 839 N N . GLU A 1 105 ? 15.485 8.588 14.547 1.00 88.19 105 GLU A N 1
ATOM 840 C CA . GLU A 1 105 ? 16.801 8.130 14.086 1.00 88.19 105 GLU A CA 1
ATOM 841 C C . GLU A 1 105 ? 17.030 6.643 14.360 1.00 88.19 105 GLU A C 1
ATOM 843 O O . GLU A 1 105 ? 17.653 5.949 13.563 1.00 88.19 105 GLU A O 1
ATOM 848 N N . LYS A 1 106 ? 16.446 6.109 15.438 1.00 87.31 106 LYS A N 1
ATOM 849 C CA . LYS A 1 106 ? 16.597 4.694 15.818 1.00 87.31 106 LYS A CA 1
ATOM 850 C C . LYS A 1 106 ? 15.885 3.729 14.873 1.00 87.31 106 LYS A C 1
ATOM 852 O O . LYS A 1 106 ? 16.159 2.528 14.902 1.00 87.31 106 LYS A O 1
ATOM 857 N N . TYR A 1 107 ? 14.946 4.226 14.073 1.00 83.19 107 TYR A N 1
ATOM 858 C CA . TYR A 1 107 ? 14.195 3.407 13.127 1.00 83.19 107 TYR A CA 1
ATOM 859 C C . TYR A 1 107 ? 14.839 3.384 11.740 1.00 83.19 107 TYR A C 1
ATOM 861 O O . TYR A 1 107 ? 14.668 2.400 11.029 1.00 83.19 107 TYR A O 1
ATOM 869 N N . VAL A 1 108 ? 15.612 4.415 11.381 1.00 79.00 108 VAL A N 1
ATOM 870 C CA . VAL A 1 108 ? 16.234 4.577 10.054 1.00 79.00 108 VAL A CA 1
ATOM 871 C C . VAL A 1 108 ? 17.037 3.341 9.637 1.00 79.00 108 VAL A C 1
ATOM 873 O O . VAL A 1 108 ? 16.817 2.806 8.549 1.00 79.00 108 VAL A O 1
ATOM 876 N N . ASP A 1 109 ? 17.887 2.828 10.529 1.00 71.56 109 ASP A N 1
ATOM 877 C CA . ASP A 1 109 ? 18.786 1.703 10.229 1.00 71.56 109 ASP A CA 1
ATOM 878 C C . ASP A 1 109 ? 18.073 0.344 10.139 1.00 71.56 109 ASP A C 1
ATOM 880 O O . ASP A 1 109 ? 18.625 -0.612 9.598 1.00 71.56 109 ASP A O 1
ATOM 884 N N . ASN A 1 110 ? 16.842 0.248 10.650 1.00 76.75 110 ASN A N 1
ATOM 885 C CA . ASN A 1 110 ? 16.106 -1.013 10.785 1.00 76.75 110 ASN A CA 1
ATOM 886 C C . ASN A 1 110 ? 14.987 -1.188 9.746 1.00 76.75 110 ASN A C 1
ATOM 888 O O . ASN A 1 110 ? 14.350 -2.238 9.705 1.00 76.75 110 ASN A O 1
ATOM 892 N N . ILE A 1 111 ? 14.704 -0.168 8.928 1.00 76.25 111 ILE A N 1
ATOM 893 C CA . ILE A 1 111 ? 13.602 -0.202 7.951 1.00 76.25 111 ILE A CA 1
ATOM 894 C C . ILE A 1 111 ? 13.984 -0.964 6.677 1.00 76.25 111 ILE A C 1
ATOM 896 O O . ILE A 1 111 ? 13.127 -1.597 6.060 1.00 76.25 111 ILE A O 1
ATOM 900 N N . PHE A 1 112 ? 15.252 -0.906 6.266 1.00 69.62 112 PHE A N 1
ATOM 901 C CA . PHE A 1 112 ? 15.702 -1.492 5.007 1.00 69.62 112 PHE A CA 1
ATOM 902 C C . PHE A 1 112 ? 16.456 -2.804 5.232 1.00 69.62 112 PHE A C 1
ATOM 904 O O . PHE A 1 112 ? 17.620 -2.801 5.633 1.00 69.62 112 PHE A O 1
ATOM 911 N N . ASP A 1 113 ? 15.802 -3.922 4.919 1.00 69.75 113 ASP A N 1
ATOM 912 C CA . ASP A 1 113 ? 16.412 -5.251 4.942 1.00 69.75 113 ASP A CA 1
ATOM 913 C C . ASP A 1 113 ? 16.945 -5.632 3.551 1.00 69.75 113 ASP A C 1
ATOM 915 O O . ASP A 1 113 ? 16.181 -5.849 2.605 1.00 69.75 113 ASP A O 1
ATOM 919 N N . LYS A 1 114 ? 18.274 -5.720 3.439 1.00 64.81 114 LYS A N 1
ATOM 920 C CA . LYS A 1 114 ? 18.984 -6.100 2.207 1.00 64.81 114 LYS A CA 1
ATOM 921 C C . LYS A 1 114 ? 18.818 -7.576 1.854 1.00 64.81 114 LYS A C 1
ATOM 923 O O . LYS A 1 114 ? 18.969 -7.923 0.685 1.00 64.81 114 LYS A O 1
ATOM 928 N N . ASP A 1 115 ? 18.507 -8.419 2.834 1.00 60.97 115 ASP A N 1
ATOM 929 C CA . ASP A 1 115 ? 18.413 -9.870 2.663 1.00 60.97 115 ASP A CA 1
ATOM 930 C C . ASP A 1 115 ? 16.992 -10.318 2.282 1.00 60.97 115 ASP A C 1
ATOM 932 O O . ASP A 1 115 ? 16.754 -11.491 1.977 1.00 60.97 115 ASP A O 1
ATOM 936 N N . SER A 1 116 ? 16.032 -9.390 2.244 1.00 61.72 116 SER A N 1
ATOM 937 C CA . SER A 1 116 ? 14.654 -9.708 1.893 1.00 61.72 116 SER A CA 1
ATOM 938 C C . SER A 1 116 ? 14.515 -10.093 0.403 1.00 61.72 116 SER A C 1
ATOM 940 O O . SER A 1 116 ? 14.906 -9.321 -0.480 1.00 61.72 116 SER A O 1
ATOM 942 N N . PRO A 1 117 ? 13.897 -11.252 0.066 1.00 50.00 117 PRO A N 1
ATOM 943 C CA . PRO A 1 117 ? 13.791 -11.759 -1.312 1.00 50.00 117 PRO A CA 1
ATOM 944 C C . PRO A 1 117 ? 13.108 -10.800 -2.298 1.00 50.00 117 PRO A C 1
ATOM 946 O O . PRO A 1 117 ? 13.368 -10.847 -3.507 1.00 50.00 117 PRO A O 1
ATOM 949 N N . THR A 1 118 ? 12.228 -9.936 -1.785 1.00 53.03 118 THR A N 1
ATOM 950 C CA . THR A 1 118 ? 11.480 -8.924 -2.543 1.00 53.03 118 THR A CA 1
ATOM 951 C C . THR A 1 118 ? 12.252 -7.612 -2.721 1.00 53.03 118 THR A C 1
ATOM 953 O O . THR A 1 118 ? 11.853 -6.781 -3.532 1.00 53.03 118 THR A O 1
ATOM 956 N N . PHE A 1 119 ? 13.381 -7.434 -2.030 1.00 55.41 119 PHE A N 1
ATOM 957 C CA . PHE A 1 119 ? 14.258 -6.258 -2.103 1.00 55.41 119 PHE A CA 1
ATOM 958 C C . PHE A 1 119 ? 15.510 -6.514 -2.952 1.00 55.41 119 PHE A C 1
ATOM 960 O O . PHE A 1 119 ? 16.544 -5.886 -2.758 1.00 55.41 119 PHE A O 1
ATOM 967 N N . ASN A 1 120 ? 15.398 -7.378 -3.967 1.00 49.41 120 ASN A N 1
ATOM 968 C CA . ASN A 1 120 ? 16.493 -7.832 -4.844 1.00 49.41 120 ASN A CA 1
ATOM 969 C C . ASN A 1 120 ? 17.241 -6.710 -5.614 1.00 49.41 120 ASN A C 1
ATOM 971 O O . ASN A 1 120 ? 18.197 -6.973 -6.334 1.00 49.41 120 ASN A O 1
ATOM 975 N N . ALA A 1 121 ? 16.812 -5.457 -5.463 1.00 53.38 121 ALA A N 1
ATOM 976 C CA . ALA A 1 121 ? 17.587 -4.283 -5.842 1.00 53.38 121 ALA A CA 1
ATOM 977 C C . ALA A 1 121 ? 17.226 -3.046 -5.010 1.00 53.38 121 ALA A C 1
ATOM 979 O O . ALA A 1 121 ? 18.081 -2.179 -4.901 1.00 53.38 121 ALA A O 1
ATOM 980 N N . GLY A 1 122 ? 16.006 -2.957 -4.444 1.00 57.75 122 GLY A N 1
ATOM 981 C CA . GLY A 1 122 ? 15.565 -2.003 -3.403 1.00 57.75 122 GLY A CA 1
ATOM 982 C C . GLY A 1 122 ? 15.799 -0.507 -3.659 1.00 57.75 122 GLY A C 1
ATOM 983 O O . GLY A 1 122 ? 15.497 0.315 -2.799 1.00 57.75 122 GLY A O 1
ATOM 984 N N . LYS A 1 123 ? 16.344 -0.165 -4.824 1.00 72.50 123 LYS A N 1
ATOM 985 C CA . LYS A 1 123 ? 16.821 1.157 -5.177 1.00 72.50 123 LYS A CA 1
ATOM 986 C C . LYS A 1 123 ? 15.750 1.912 -5.925 1.00 72.50 123 LYS A C 1
ATOM 988 O O . LYS A 1 123 ? 15.020 1.358 -6.750 1.00 72.50 123 LYS A O 1
ATOM 993 N N . ILE A 1 124 ? 15.679 3.185 -5.605 1.00 83.75 124 ILE A N 1
ATOM 994 C CA . ILE A 1 124 ? 14.881 4.153 -6.325 1.00 83.75 124 ILE A CA 1
ATOM 995 C C . ILE A 1 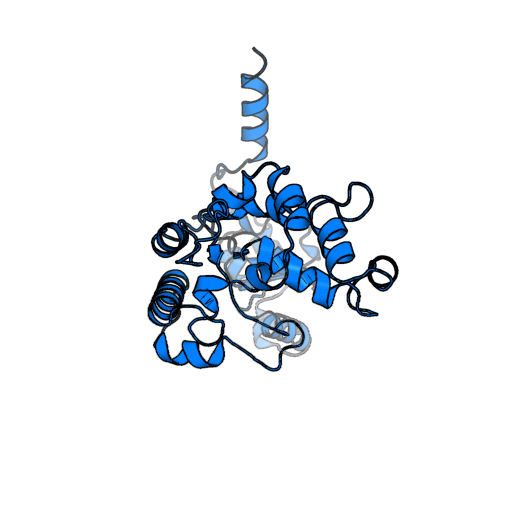124 ? 15.521 4.397 -7.700 1.00 83.75 124 ILE A C 1
ATOM 997 O O . ILE A 1 124 ? 16.746 4.471 -7.805 1.00 83.75 124 ILE A O 1
ATOM 1001 N N . GLY A 1 125 ? 14.705 4.515 -8.748 1.00 85.25 125 GLY A N 1
ATOM 1002 C CA . GLY A 1 125 ? 15.160 4.935 -10.076 1.00 85.25 125 GLY A CA 1
ATOM 1003 C C . GLY A 1 125 ? 15.728 3.825 -10.958 1.00 85.25 125 GLY A C 1
ATOM 1004 O O . GLY A 1 125 ? 16.292 4.116 -12.007 1.00 85.25 125 GLY A O 1
ATOM 1005 N N . GLN A 1 126 ? 15.566 2.554 -10.583 1.00 86.44 126 GLN A N 1
ATOM 1006 C CA . GLN A 1 126 ? 16.117 1.426 -11.343 1.00 86.44 126 GLN A CA 1
ATOM 1007 C C . GLN A 1 126 ? 15.556 1.336 -12.773 1.00 86.44 126 GLN A C 1
ATOM 1009 O O . GLN A 1 126 ? 16.211 0.806 -13.671 1.00 86.44 126 GLN A O 1
ATOM 1014 N N . HIS A 1 127 ? 14.354 1.864 -13.009 1.00 89.00 127 HIS A N 1
ATOM 1015 C CA . HIS A 1 127 ? 13.784 1.959 -14.351 1.00 89.00 127 HIS A CA 1
ATOM 1016 C C . HIS A 1 127 ? 14.664 2.732 -15.341 1.00 89.00 127 HIS A C 1
ATOM 1018 O O . HIS A 1 127 ? 14.654 2.372 -16.512 1.00 89.00 127 HIS A O 1
ATOM 1024 N N . LEU A 1 128 ? 15.459 3.714 -14.902 1.00 86.75 128 LEU A N 1
ATOM 1025 C CA . LEU A 1 128 ? 16.338 4.482 -15.795 1.00 86.75 128 LEU A CA 1
ATOM 1026 C C . LEU A 1 128 ? 17.429 3.616 -16.440 1.00 86.75 128 LEU A C 1
ATOM 1028 O O . LEU A 1 128 ? 17.773 3.831 -17.596 1.00 86.75 128 LEU A O 1
ATOM 1032 N N . ASP A 1 129 ? 17.919 2.604 -15.722 1.00 87.81 129 ASP A N 1
ATOM 1033 C CA . ASP A 1 129 ? 18.941 1.678 -16.227 1.00 87.81 129 ASP A CA 1
ATOM 1034 C C . ASP A 1 129 ? 18.340 0.529 -17.058 1.00 87.81 129 ASP A C 1
ATOM 1036 O O . ASP A 1 129 ? 19.044 -0.169 -17.786 1.00 87.81 129 ASP A O 1
ATOM 1040 N N . CYS A 1 130 ? 17.042 0.272 -16.887 1.00 90.25 130 CYS A N 1
ATOM 1041 C CA . CYS A 1 130 ? 16.371 -0.940 -17.360 1.00 90.25 130 CYS A CA 1
ATOM 1042 C C . CYS A 1 130 ? 15.409 -0.696 -18.528 1.00 90.25 130 CYS A C 1
ATOM 1044 O O . CYS A 1 130 ? 15.094 -1.628 -19.273 1.00 90.25 130 CYS A O 1
ATOM 1046 N N . PHE A 1 131 ? 14.870 0.515 -18.656 1.00 91.69 131 PHE A N 1
ATOM 1047 C CA . PHE A 1 131 ? 13.921 0.845 -19.709 1.00 91.69 131 PHE A CA 1
ATOM 1048 C C . PHE A 1 131 ? 14.650 1.194 -21.009 1.00 91.69 131 PHE A C 1
ATOM 1050 O O . PHE A 1 131 ? 15.714 1.800 -21.023 1.00 91.69 131 PHE A O 1
ATOM 1057 N N . GLU A 1 132 ? 14.027 0.816 -22.119 1.00 93.44 132 GLU A N 1
ATOM 1058 C CA . GLU A 1 132 ? 14.423 1.187 -23.471 1.00 93.44 132 GLU A CA 1
ATOM 1059 C C . GLU A 1 132 ? 13.378 2.179 -23.997 1.00 93.44 132 GLU A C 1
ATOM 1061 O O . GLU A 1 132 ? 12.259 2.244 -23.474 1.00 93.44 132 GLU A O 1
ATOM 1066 N N . GLU A 1 133 ? 13.685 2.890 -25.084 1.00 91.69 133 GLU A N 1
ATOM 1067 C CA . GLU A 1 133 ? 12.767 3.855 -25.712 1.00 91.69 133 GLU A CA 1
ATOM 1068 C C . GLU A 1 133 ? 11.375 3.258 -25.984 1.00 91.69 133 GLU A C 1
ATOM 1070 O O . GLU A 1 133 ? 10.354 3.917 -25.769 1.00 91.69 133 GLU A O 1
ATOM 1075 N N . ARG A 1 134 ? 11.307 1.979 -26.385 1.00 94.62 134 ARG A N 1
ATOM 1076 C CA . ARG A 1 134 ? 10.031 1.285 -26.616 1.00 94.62 134 ARG A CA 1
ATOM 1077 C C . ARG A 1 134 ? 9.180 1.155 -25.346 1.00 94.62 134 ARG A C 1
ATOM 1079 O O . ARG A 1 134 ? 7.969 1.355 -25.418 1.00 94.62 134 ARG A O 1
ATOM 1086 N N . HIS A 1 135 ? 9.808 0.912 -24.192 1.00 94.81 135 HIS A N 1
ATOM 1087 C CA . HIS A 1 135 ? 9.117 0.745 -22.912 1.00 94.81 135 HIS A CA 1
ATOM 1088 C C . HIS A 1 135 ? 8.523 2.085 -22.463 1.00 94.81 135 HIS A C 1
ATOM 1090 O O . HIS A 1 135 ? 7.345 2.151 -22.112 1.00 94.81 135 HIS A O 1
ATOM 1096 N N . PHE A 1 136 ? 9.298 3.173 -22.564 1.00 92.38 136 PHE A N 1
ATOM 1097 C CA . PHE A 1 136 ? 8.793 4.524 -22.299 1.00 92.38 136 PHE A CA 1
ATOM 1098 C C . PHE A 1 136 ? 7.689 4.913 -23.279 1.00 92.38 136 PHE A C 1
ATOM 1100 O O . PHE A 1 136 ? 6.628 5.365 -22.863 1.00 92.38 136 PHE A O 1
ATOM 1107 N N . THR A 1 137 ? 7.880 4.654 -24.574 1.00 93.38 137 THR A N 1
ATOM 1108 C CA . THR A 1 137 ? 6.872 4.929 -25.607 1.00 93.38 137 THR A CA 1
ATOM 1109 C C . THR A 1 137 ? 5.558 4.211 -25.320 1.00 93.38 137 THR A C 1
ATOM 1111 O O . THR A 1 137 ? 4.489 4.791 -25.498 1.00 93.38 137 THR A O 1
ATOM 1114 N N . ARG A 1 138 ? 5.605 2.949 -24.881 1.00 94.81 138 ARG A N 1
ATOM 1115 C CA . ARG A 1 138 ? 4.403 2.198 -24.510 1.00 94.81 138 ARG A CA 1
ATOM 1116 C C . ARG A 1 138 ? 3.763 2.747 -23.241 1.00 94.81 138 ARG A C 1
ATOM 1118 O O . ARG A 1 138 ? 2.560 2.978 -23.238 1.00 94.81 138 ARG A O 1
ATOM 1125 N N . PHE A 1 139 ? 4.549 2.980 -22.193 1.00 94.56 139 PHE A N 1
ATOM 1126 C CA . PHE A 1 139 ? 4.054 3.511 -20.923 1.00 94.56 139 PHE A CA 1
ATOM 1127 C C . PHE A 1 139 ? 3.386 4.880 -21.102 1.00 94.56 139 PHE A C 1
ATOM 1129 O O . PHE A 1 139 ? 2.288 5.100 -20.599 1.00 94.56 139 PHE A O 1
ATOM 1136 N N . ASN A 1 140 ? 3.988 5.758 -21.907 1.00 92.25 140 ASN A N 1
ATOM 1137 C CA . ASN A 1 140 ? 3.495 7.108 -22.182 1.00 92.25 140 ASN A CA 1
ATOM 1138 C C . ASN A 1 140 ? 2.212 7.139 -23.032 1.00 92.25 140 ASN A C 1
ATOM 1140 O O . ASN A 1 140 ? 1.572 8.183 -23.121 1.00 92.25 140 ASN A O 1
ATOM 1144 N N . LYS A 1 141 ? 1.814 6.017 -23.651 1.00 94.69 141 LYS A N 1
ATOM 1145 C CA . LYS A 1 141 ? 0.512 5.895 -24.334 1.00 94.69 141 LYS A CA 1
ATOM 1146 C C . LYS A 1 141 ? -0.650 5.657 -23.370 1.00 94.69 141 LYS A C 1
ATOM 1148 O O . LYS A 1 141 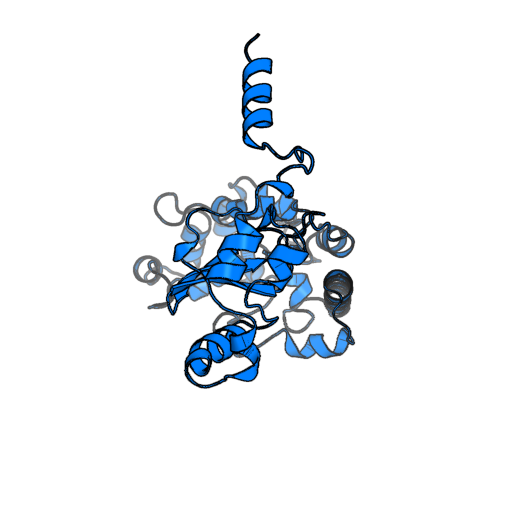? -1.796 5.834 -23.777 1.00 94.69 141 LYS A O 1
ATOM 1153 N N . LEU A 1 142 ? -0.376 5.239 -22.134 1.00 95.19 142 LEU A N 1
ATOM 1154 C CA . LEU A 1 142 ? -1.397 5.111 -21.097 1.00 95.19 142 LEU A CA 1
ATOM 1155 C C . LEU A 1 142 ? -1.845 6.501 -20.630 1.00 95.19 142 LEU A C 1
ATOM 1157 O O . LEU A 1 142 ? -1.058 7.449 -20.662 1.00 95.19 142 LEU A O 1
ATOM 1161 N N . ASP A 1 143 ? -3.080 6.613 -20.135 1.00 94.25 143 ASP A N 1
ATOM 1162 C CA . ASP A 1 143 ? -3.493 7.804 -19.386 1.00 94.25 143 ASP A CA 1
ATOM 1163 C C . ASP A 1 143 ? -2.582 7.961 -18.158 1.00 94.25 143 ASP A C 1
ATOM 1165 O O . ASP A 1 143 ? -2.413 7.020 -17.389 1.00 94.25 143 ASP A O 1
ATOM 1169 N N . GLN A 1 144 ? -1.950 9.125 -17.999 1.00 92.62 144 GLN A N 1
ATOM 1170 C CA . GLN A 1 144 ? -0.971 9.397 -16.938 1.00 92.62 144 GLN A CA 1
ATOM 1171 C C . GLN A 1 144 ? -1.618 9.956 -15.660 1.00 92.62 144 GLN A C 1
ATOM 1173 O O . GLN A 1 144 ? -0.922 10.442 -14.762 1.00 92.62 144 GLN A O 1
ATOM 1178 N N . ASP A 1 145 ? -2.946 9.897 -15.551 1.00 93.62 145 ASP A N 1
ATOM 1179 C CA . ASP A 1 145 ? -3.699 10.302 -14.366 1.00 93.62 145 ASP A CA 1
ATOM 1180 C C . ASP A 1 145 ? -3.169 9.665 -13.070 1.00 93.62 145 ASP A C 1
ATOM 1182 O O . ASP A 1 145 ? -3.028 10.346 -12.052 1.00 93.62 145 ASP A O 1
ATOM 1186 N N . PHE A 1 146 ? -2.795 8.386 -13.113 1.00 94.31 146 PHE A N 1
ATOM 1187 C CA . PHE A 1 146 ? -2.243 7.661 -11.972 1.00 94.31 146 PHE A CA 1
ATOM 1188 C C . PHE A 1 146 ? -0.889 8.200 -11.501 1.00 94.31 146 PHE A C 1
ATOM 1190 O O . PHE A 1 146 ? -0.692 8.375 -10.298 1.00 94.31 146 PHE A O 1
ATOM 1197 N N . MET A 1 147 ? 0.018 8.532 -12.425 1.00 93.25 147 MET A N 1
ATOM 1198 C CA . MET A 1 147 ? 1.314 9.141 -12.101 1.00 93.25 147 MET A CA 1
ATOM 1199 C C . MET A 1 147 ? 1.112 10.483 -11.403 1.00 93.25 147 MET A C 1
ATOM 1201 O O . MET A 1 147 ? 1.636 10.712 -10.309 1.00 93.25 147 MET A O 1
ATOM 1205 N N . LYS A 1 148 ? 0.253 11.327 -11.988 1.00 91.75 148 LYS A N 1
ATOM 1206 C CA . LYS A 1 148 ? -0.092 12.640 -11.438 1.00 91.75 148 LYS A CA 1
ATOM 1207 C C . LYS A 1 148 ? -0.715 12.528 -10.046 1.00 91.75 148 LYS A C 1
ATOM 1209 O O . LYS A 1 148 ? -0.325 13.270 -9.147 1.00 91.75 148 LYS A O 1
ATOM 1214 N N . ASN A 1 149 ? -1.654 11.602 -9.851 1.00 93.50 149 ASN A N 1
ATOM 1215 C CA . ASN A 1 149 ? -2.311 11.385 -8.561 1.00 93.50 149 ASN A CA 1
ATOM 1216 C C . ASN A 1 149 ? -1.336 10.915 -7.478 1.00 93.50 149 ASN A C 1
ATOM 1218 O O . ASN A 1 149 ? -1.458 11.344 -6.333 1.00 93.50 149 ASN A O 1
ATOM 1222 N N . LEU A 1 150 ? -0.350 10.088 -7.827 1.00 93.38 150 LEU A N 1
ATOM 1223 C CA . LEU A 1 150 ? 0.713 9.669 -6.909 1.00 93.38 150 LEU A CA 1
ATOM 1224 C C . LEU A 1 150 ? 1.777 10.756 -6.680 1.00 93.38 150 LEU A C 1
ATOM 1226 O O . LEU A 1 150 ? 2.605 10.626 -5.786 1.00 93.38 150 LEU A O 1
ATOM 1230 N N . GLY A 1 151 ? 1.744 11.848 -7.448 1.00 92.31 151 GLY A N 1
ATOM 1231 C CA . GLY A 1 151 ? 2.694 12.951 -7.341 1.00 92.31 151 GLY A CA 1
ATOM 1232 C C . GLY A 1 151 ? 4.003 12.729 -8.098 1.00 92.31 151 GLY A C 1
ATOM 1233 O O . GLY A 1 151 ? 4.959 13.462 -7.847 1.00 92.31 151 GLY A O 1
ATOM 1234 N N . TYR A 1 152 ? 4.060 11.757 -9.008 1.00 89.81 152 TYR A N 1
ATOM 1235 C CA . TYR A 1 152 ? 5.190 11.586 -9.917 1.00 89.81 152 TYR A CA 1
ATOM 1236 C C . TYR A 1 152 ? 4.949 12.397 -11.189 1.00 89.81 152 TYR A C 1
ATOM 1238 O O . TYR A 1 152 ? 3.844 12.411 -11.737 1.00 89.81 152 TYR A O 1
ATOM 1246 N N . GLU A 1 153 ? 5.983 13.092 -11.653 1.00 76.50 153 GLU A N 1
ATOM 1247 C CA . GLU A 1 153 ? 5.919 13.817 -12.917 1.00 76.50 153 GLU A CA 1
ATOM 1248 C C . GLU A 1 153 ? 6.419 12.976 -14.076 1.00 76.50 153 GLU A C 1
ATOM 1250 O O . GLU A 1 153 ? 7.171 12.015 -13.913 1.00 76.50 153 GLU A O 1
ATOM 1255 N N . TYR A 1 154 ? 5.938 13.366 -15.251 1.00 62.91 154 TYR A N 1
ATOM 1256 C CA . TYR A 1 154 ? 6.320 12.790 -16.521 1.00 62.91 154 TYR A CA 1
ATOM 1257 C C . TYR A 1 154 ? 7.843 12.818 -16.698 1.00 62.91 154 TYR A C 1
ATOM 1259 O O . TYR A 1 154 ? 8.507 13.801 -16.367 1.00 62.91 154 TYR A O 1
ATOM 1267 N N . ILE A 1 155 ? 8.360 11.714 -17.227 1.00 60.06 155 ILE A N 1
ATOM 1268 C CA . ILE A 1 155 ? 9.774 11.469 -17.470 1.00 60.06 155 ILE A CA 1
ATOM 1269 C C . ILE A 1 155 ? 10.171 12.281 -18.703 1.00 60.06 155 ILE A C 1
ATOM 1271 O O . ILE A 1 155 ? 9.946 11.864 -19.837 1.00 60.06 155 ILE A O 1
ATOM 1275 N N . ASP A 1 156 ? 10.745 13.454 -18.488 1.00 46.94 156 ASP A N 1
ATOM 1276 C CA . ASP A 1 156 ? 11.869 13.847 -19.331 1.00 46.94 156 ASP A CA 1
ATOM 1277 C C . ASP A 1 156 ? 13.129 13.384 -18.590 1.00 46.94 156 ASP A C 1
ATOM 1279 O O . ASP A 1 156 ? 13.102 13.295 -17.361 1.00 46.94 156 ASP A O 1
ATOM 1283 N N . GLU A 1 157 ? 14.196 13.034 -19.302 1.00 49.47 157 GLU A N 1
ATOM 1284 C CA . GLU A 1 157 ? 15.373 12.243 -18.866 1.00 49.47 157 GLU A CA 1
ATOM 1285 C C . GLU A 1 157 ? 16.203 12.849 -17.702 1.00 49.47 157 GLU A C 1
ATOM 1287 O O . GLU A 1 157 ? 17.325 12.444 -17.412 1.00 49.47 157 GLU A O 1
ATOM 1292 N N . THR A 1 158 ? 15.653 13.835 -17.001 1.00 47.06 158 THR A N 1
ATOM 1293 C CA . THR A 1 158 ? 16.264 14.654 -15.961 1.00 47.06 158 THR A CA 1
ATOM 1294 C C . THR A 1 158 ? 15.457 14.602 -14.657 1.00 47.06 158 THR A C 1
ATOM 1296 O O . THR A 1 158 ? 15.105 15.626 -14.070 1.00 47.06 158 THR A O 1
ATOM 1299 N N . ILE A 1 159 ? 15.175 13.400 -14.144 1.00 54.66 159 ILE A N 1
ATOM 1300 C CA . ILE A 1 159 ? 14.647 13.260 -12.779 1.00 54.66 159 ILE A CA 1
ATOM 1301 C C . ILE A 1 159 ? 15.794 13.514 -11.793 1.00 54.66 159 ILE A C 1
ATOM 1303 O O . ILE A 1 159 ? 16.605 12.636 -11.514 1.00 54.66 159 ILE A O 1
ATOM 1307 N N . SER A 1 160 ? 15.875 14.735 -11.260 1.00 50.53 160 SER A N 1
ATOM 1308 C CA . SER A 1 160 ? 16.826 15.082 -10.192 1.00 50.53 160 SER A CA 1
ATOM 1309 C C . SER A 1 160 ? 16.297 14.768 -8.790 1.00 50.53 160 SER A C 1
ATOM 1311 O O . SER A 1 160 ? 17.070 14.765 -7.834 1.00 50.53 160 SER A O 1
ATOM 1313 N N . ASN A 1 161 ? 14.994 14.495 -8.649 1.00 63.56 161 ASN A N 1
ATOM 1314 C CA . ASN A 1 161 ? 14.370 14.193 -7.367 1.00 63.56 161 ASN A CA 1
ATOM 1315 C C . ASN A 1 161 ? 13.297 13.112 -7.519 1.00 63.56 161 ASN A C 1
ATOM 1317 O O . ASN A 1 161 ? 12.288 13.315 -8.191 1.00 63.56 161 ASN A O 1
ATOM 1321 N N . TYR A 1 162 ? 13.518 11.967 -6.879 1.00 78.50 162 TYR A N 1
ATOM 1322 C CA . TYR A 1 162 ? 12.601 10.830 -6.928 1.00 78.50 162 TYR A CA 1
ATOM 1323 C C . TYR A 1 162 ? 11.471 10.902 -5.896 1.00 78.50 162 TYR A C 1
ATOM 1325 O O . TYR A 1 162 ? 10.562 10.073 -5.917 1.00 78.50 162 TYR A O 1
ATOM 1333 N N . ILE A 1 163 ? 11.514 11.881 -4.989 1.00 87.50 163 ILE A N 1
ATOM 1334 C CA . ILE A 1 163 ? 10.452 12.083 -4.005 1.00 87.50 163 ILE A CA 1
ATOM 1335 C C . ILE A 1 163 ? 9.199 12.615 -4.720 1.00 87.50 163 ILE A C 1
ATOM 1337 O O . ILE A 1 163 ? 9.279 13.657 -5.381 1.00 87.50 163 ILE A O 1
ATOM 1341 N N . PRO A 1 164 ? 8.030 11.959 -4.582 1.00 90.88 164 PRO A N 1
ATOM 1342 C CA . PRO A 1 164 ? 6.805 12.433 -5.214 1.00 90.88 164 PRO A CA 1
ATOM 1343 C C . PRO A 1 164 ? 6.391 13.796 -4.652 1.00 90.88 164 PRO A C 1
ATOM 1345 O O . PRO A 1 164 ? 6.475 14.053 -3.451 1.00 90.88 164 PRO A O 1
ATOM 1348 N N . LYS A 1 165 ? 5.860 14.679 -5.502 1.00 91.38 165 LYS A N 1
ATOM 1349 C CA . LYS A 1 165 ? 5.472 16.053 -5.129 1.00 91.38 165 LYS A CA 1
ATOM 1350 C C . LYS A 1 165 ? 4.430 16.122 -4.013 1.00 91.38 165 LYS A C 1
ATOM 1352 O O . LYS A 1 165 ? 4.388 17.104 -3.276 1.00 91.38 165 LYS A O 1
ATOM 1357 N N . ARG A 1 166 ? 3.607 15.079 -3.876 1.00 92.56 166 ARG A N 1
ATOM 1358 C CA . ARG A 1 166 ? 2.570 14.966 -2.840 1.00 92.56 166 ARG A CA 1
ATOM 1359 C C . ARG A 1 166 ? 3.076 14.387 -1.516 1.00 92.56 166 ARG A C 1
ATOM 1361 O O . ARG A 1 166 ? 2.327 14.383 -0.547 1.00 92.56 166 ARG A O 1
ATOM 1368 N N . ALA A 1 167 ? 4.337 13.954 -1.434 1.00 92.88 167 ALA A N 1
ATOM 1369 C CA . ALA A 1 167 ? 4.952 13.456 -0.198 1.00 92.88 167 ALA A CA 1
ATOM 1370 C C . ALA A 1 167 ? 4.715 14.415 0.979 1.00 92.88 167 ALA A C 1
ATOM 1372 O O . ALA A 1 167 ? 4.116 14.054 1.991 1.00 92.88 167 ALA A O 1
ATOM 1373 N N . LYS A 1 168 ? 5.090 15.687 0.798 1.00 92.94 168 LYS A N 1
ATOM 1374 C CA . LYS A 1 168 ? 4.950 16.716 1.833 1.00 92.94 168 LYS A CA 1
ATOM 1375 C C . LYS A 1 168 ? 3.490 16.969 2.224 1.00 92.94 168 LYS A C 1
ATOM 1377 O O . LYS A 1 168 ? 3.190 17.054 3.410 1.00 92.94 168 LYS A O 1
ATOM 1382 N N . GLU A 1 169 ? 2.586 17.019 1.244 1.00 94.69 169 GLU A N 1
ATOM 1383 C CA . GLU A 1 169 ? 1.138 17.128 1.479 1.00 94.69 169 GLU A CA 1
ATOM 1384 C C . GLU A 1 169 ? 0.655 16.005 2.411 1.00 94.69 169 GLU A C 1
ATOM 1386 O O . GLU A 1 169 ? -0.005 16.268 3.416 1.00 94.69 169 GLU A O 1
ATOM 1391 N N . PHE A 1 170 ? 1.026 14.753 2.132 1.00 95.06 170 PHE A N 1
ATOM 1392 C CA . PHE A 1 170 ? 0.615 13.605 2.941 1.00 95.06 170 PHE A CA 1
ATOM 1393 C C . PHE A 1 170 ? 1.284 13.561 4.319 1.00 95.06 170 PHE A C 1
ATOM 1395 O O . PHE A 1 170 ? 0.649 13.148 5.296 1.00 95.06 170 PHE A O 1
ATOM 1402 N N . GLN A 1 171 ? 2.534 14.014 4.434 1.00 94.25 171 GLN A N 1
ATOM 1403 C CA . GLN A 1 171 ? 3.224 14.149 5.718 1.00 94.25 171 GLN A CA 1
ATOM 1404 C C . GLN A 1 171 ? 2.558 15.195 6.619 1.00 94.25 171 GLN A C 1
ATOM 1406 O O . GLN A 1 171 ? 2.403 14.947 7.815 1.00 94.25 171 GLN A O 1
ATOM 1411 N N . GLU A 1 172 ? 2.112 16.321 6.073 1.00 94.44 172 GLU A N 1
ATOM 1412 C CA . GLU A 1 172 ? 1.499 17.409 6.847 1.00 94.44 172 GLU A CA 1
ATOM 1413 C C . GLU A 1 172 ? 0.001 17.191 7.100 1.00 94.44 172 GLU A C 1
ATOM 1415 O O . GLU A 1 172 ? -0.550 17.718 8.068 1.00 94.44 172 GLU A O 1
ATOM 1420 N N . ARG A 1 173 ? -0.666 16.375 6.275 1.00 94.00 173 ARG A N 1
ATOM 1421 C CA . ARG A 1 173 ? -2.097 16.094 6.416 1.00 94.00 173 ARG A CA 1
ATOM 1422 C C . ARG A 1 173 ? -2.424 15.427 7.764 1.00 94.00 173 ARG A C 1
ATOM 1424 O O . ARG A 1 173 ? -1.872 14.358 8.053 1.00 94.00 173 ARG A O 1
ATOM 1431 N N . PRO A 1 174 ? -3.355 15.983 8.566 1.00 91.81 174 PRO A N 1
ATOM 1432 C CA . PRO A 1 174 ? -3.803 15.353 9.804 1.00 91.81 174 PRO A CA 1
ATOM 1433 C C . PRO A 1 174 ? -4.611 14.083 9.518 1.00 91.81 174 PRO A C 1
ATOM 1435 O O . PRO A 1 174 ? -5.351 14.008 8.537 1.00 91.81 174 PRO A O 1
ATOM 1438 N N . LEU A 1 175 ? -4.490 13.092 10.402 1.00 91.94 175 LEU A N 1
ATOM 1439 C CA . LEU A 1 175 ? -5.291 11.873 10.346 1.00 91.94 175 LEU A CA 1
ATOM 1440 C C . LEU A 1 175 ? -6.669 12.153 10.959 1.00 91.94 175 LEU A C 1
ATOM 1442 O O . LEU A 1 175 ? -6.765 12.398 12.161 1.00 91.94 175 LEU A O 1
ATOM 1446 N N . LEU A 1 176 ? -7.731 12.120 10.151 1.00 90.06 176 LEU A N 1
ATOM 1447 C CA . LEU A 1 176 ? -9.100 12.267 10.651 1.00 90.06 176 LEU A CA 1
ATOM 1448 C C . LEU A 1 176 ? -9.706 10.885 10.835 1.00 90.06 176 LEU A C 1
ATOM 1450 O O . LEU A 1 176 ? -9.980 10.174 9.869 1.00 90.06 176 LEU A O 1
ATOM 1454 N N . LEU A 1 177 ? -9.902 10.506 12.090 1.00 84.88 177 LEU A N 1
ATOM 1455 C CA . LEU A 1 177 ? -10.617 9.291 12.450 1.00 84.88 177 LEU A CA 1
ATOM 1456 C C . LEU A 1 177 ? -12.112 9.597 12.531 1.00 84.88 177 LEU A C 1
ATOM 1458 O O . LEU A 1 177 ? -12.508 10.720 12.832 1.00 84.88 177 LEU A O 1
ATOM 1462 N N . ALA A 1 178 ? -12.945 8.598 12.250 1.00 80.75 178 ALA A N 1
ATOM 1463 C CA . ALA A 1 178 ? -14.371 8.740 12.494 1.00 80.75 178 ALA A CA 1
ATOM 1464 C C . ALA A 1 178 ? -14.614 8.942 13.999 1.00 80.75 178 ALA A C 1
ATOM 1466 O O . ALA A 1 178 ? -14.042 8.218 14.812 1.00 80.75 178 ALA A O 1
ATOM 1467 N N . ASP A 1 179 ? -15.521 9.855 14.354 1.00 76.06 179 ASP A N 1
ATOM 1468 C CA . ASP A 1 179 ? -15.979 10.031 15.744 1.00 76.06 179 ASP A CA 1
ATOM 1469 C C . ASP A 1 179 ? -16.706 8.785 16.278 1.00 76.06 179 ASP A C 1
ATOM 1471 O O . ASP A 1 179 ? -16.908 8.624 17.482 1.00 76.06 179 ASP A O 1
ATOM 1475 N N . ILE A 1 180 ? -17.114 7.890 15.372 1.00 71.31 180 ILE A N 1
ATOM 1476 C CA . ILE A 1 180 ? -17.753 6.625 15.706 1.00 71.31 180 ILE A CA 1
ATOM 1477 C C . ILE A 1 180 ? -16.725 5.732 16.394 1.00 71.31 180 ILE A C 1
ATOM 1479 O O . ILE A 1 180 ? -15.804 5.192 15.777 1.00 71.31 180 ILE A O 1
ATOM 1483 N N . ASN A 1 181 ? -16.926 5.515 17.686 1.00 70.25 181 ASN A N 1
ATOM 1484 C CA . ASN A 1 181 ? -16.203 4.497 18.415 1.00 70.25 181 ASN A CA 1
ATOM 1485 C C . ASN A 1 181 ? -16.750 3.123 18.008 1.00 70.25 181 ASN A C 1
ATOM 1487 O O . ASN A 1 181 ? -17.772 2.671 18.511 1.00 70.25 181 ASN A O 1
ATOM 1491 N N . PHE A 1 182 ? -16.053 2.426 17.108 1.00 68.56 182 PHE A N 1
ATOM 1492 C CA . PHE A 1 182 ? -16.415 1.058 16.709 1.00 68.56 182 PHE A CA 1
ATOM 1493 C C . PHE A 1 182 ? -16.432 0.067 17.883 1.00 68.56 182 PHE A C 1
ATOM 1495 O O . PHE A 1 182 ? -17.013 -1.008 17.760 1.00 68.56 182 PHE A O 1
ATOM 1502 N N . SER A 1 183 ? -15.838 0.417 19.033 1.00 69.88 183 SER A N 1
ATOM 1503 C CA . SER A 1 183 ? -16.006 -0.373 20.259 1.00 69.88 183 SER A CA 1
ATOM 1504 C C . SER A 1 183 ? -17.461 -0.393 20.730 1.00 69.88 183 SER A C 1
ATOM 1506 O O . SER A 1 183 ? -17.857 -1.362 21.366 1.00 69.88 183 SER A O 1
ATOM 1508 N N . ASP A 1 184 ? -18.251 0.623 20.388 1.00 80.50 184 ASP A N 1
ATOM 1509 C CA . ASP A 1 184 ? -19.666 0.757 20.742 1.00 80.50 184 ASP A CA 1
ATOM 1510 C C . ASP A 1 184 ? -20.566 0.019 19.737 1.00 80.50 184 ASP A C 1
ATOM 1512 O O . ASP A 1 184 ? -21.784 0.162 19.746 1.00 80.50 184 ASP A O 1
ATOM 1516 N N . THR A 1 185 ? -19.984 -0.772 18.831 1.00 85.19 185 THR A N 1
ATOM 1517 C CA . THR A 1 185 ? -20.727 -1.700 17.977 1.00 85.19 185 THR A CA 1
ATOM 1518 C C . THR A 1 185 ? -20.600 -3.110 18.554 1.00 85.19 185 THR A C 1
ATOM 1520 O O . THR A 1 185 ? -19.480 -3.602 18.691 1.00 85.19 185 THR A O 1
ATOM 1523 N N . PRO A 1 186 ? -21.712 -3.786 18.896 1.00 90.38 186 PRO A N 1
ATOM 1524 C CA . PRO A 1 186 ? -21.701 -5.190 19.291 1.00 90.38 186 PRO A CA 1
ATOM 1525 C C . PRO A 1 186 ? -21.116 -6.081 18.193 1.00 90.38 186 PRO A C 1
ATOM 1527 O O . PRO A 1 186 ? -21.651 -6.138 17.087 1.00 90.38 186 PRO A O 1
ATOM 1530 N N . ILE A 1 187 ? -20.047 -6.816 18.495 1.00 90.69 187 ILE A N 1
ATOM 1531 C CA . ILE A 1 187 ? -19.452 -7.792 17.574 1.00 90.69 187 ILE A CA 1
ATOM 1532 C C . ILE A 1 187 ? -19.574 -9.178 18.192 1.00 90.69 187 ILE A C 1
ATOM 1534 O O . ILE A 1 187 ? -18.982 -9.449 19.236 1.00 90.69 187 ILE A O 1
ATOM 1538 N N . LEU A 1 188 ? -20.320 -10.075 17.547 1.00 92.56 188 LEU A N 1
ATOM 1539 C CA . LEU A 1 188 ? -20.344 -11.485 17.928 1.00 92.56 188 LEU A CA 1
ATOM 1540 C C . LEU A 1 188 ? -18.962 -12.098 17.666 1.00 92.56 188 LEU A C 1
ATOM 1542 O O . LEU A 1 188 ? -18.510 -12.159 16.527 1.00 92.56 188 LEU A O 1
ATOM 1546 N N . ILE A 1 189 ? -18.298 -12.543 18.729 1.00 95.06 189 ILE A N 1
ATOM 1547 C CA . ILE A 1 189 ? -16.978 -13.180 18.672 1.00 95.06 189 ILE A CA 1
ATOM 1548 C C . ILE A 1 189 ? -17.125 -14.687 18.498 1.00 95.06 189 ILE A C 1
ATOM 1550 O O . ILE A 1 189 ? -16.404 -15.295 17.714 1.00 95.06 189 ILE A O 1
ATOM 1554 N N . GLU A 1 190 ? -18.059 -15.292 19.230 1.00 94.88 190 GLU A N 1
ATOM 1555 C CA . GLU A 1 190 ? -18.288 -16.734 19.204 1.00 94.88 190 GLU A CA 1
ATOM 1556 C C . GLU A 1 190 ? -19.727 -17.051 19.600 1.00 94.88 190 GLU A C 1
ATOM 1558 O O . GLU A 1 190 ? -20.297 -16.397 20.472 1.00 94.88 190 GLU A O 1
ATOM 1563 N N . SER A 1 191 ? -20.318 -18.065 18.973 1.00 92.62 191 SER A N 1
ATOM 1564 C CA . SER A 1 191 ? -21.681 -18.504 19.280 1.00 92.62 191 SER A CA 1
ATOM 1565 C C . SER A 1 191 ? -21.682 -19.848 20.004 1.00 92.62 191 SER A C 1
ATOM 1567 O O . SER A 1 191 ? -20.872 -20.721 19.701 1.00 92.62 191 SER A O 1
ATOM 1569 N N . GLY A 1 192 ? -22.590 -20.013 20.968 1.00 86.12 192 GLY A N 1
ATOM 1570 C CA . GLY A 1 192 ? -22.841 -21.290 21.648 1.00 86.12 192 GLY A CA 1
ATOM 1571 C C . GLY A 1 192 ? -21.740 -21.810 22.584 1.00 86.12 192 GLY A C 1
ATOM 1572 O O . GLY A 1 192 ? -21.872 -22.925 23.092 1.00 86.12 192 GLY A O 1
ATOM 1573 N N . TYR A 1 193 ? -20.690 -21.037 22.868 1.00 88.12 193 TYR A N 1
ATOM 1574 C CA . TYR A 1 193 ? -19.633 -21.421 23.803 1.00 88.12 193 TYR A CA 1
ATOM 1575 C C . TYR A 1 193 ? -20.204 -21.667 25.207 1.00 88.12 193 TYR A C 1
ATOM 1577 O O . TYR A 1 193 ? -20.630 -20.740 25.892 1.00 88.12 193 TYR A O 1
ATOM 1585 N N . MET A 1 194 ? -20.249 -22.933 25.635 1.00 85.94 194 MET A N 1
ATOM 1586 C CA . MET A 1 194 ? -20.832 -23.356 26.919 1.00 85.94 194 MET A CA 1
ATOM 1587 C C . MET A 1 194 ? -22.269 -22.844 27.162 1.00 85.94 194 MET A C 1
ATOM 1589 O O . MET A 1 194 ? -22.636 -22.534 28.292 1.00 85.94 194 MET A O 1
ATOM 1593 N N . ASN A 1 195 ? -23.097 -22.781 26.110 1.00 85.94 195 ASN A N 1
ATOM 1594 C CA . ASN A 1 195 ? -24.447 -22.184 26.112 1.00 85.94 195 ASN A CA 1
ATOM 1595 C C . ASN A 1 195 ? -24.479 -20.647 26.242 1.00 85.94 195 ASN A C 1
ATOM 1597 O O . ASN A 1 195 ? -25.495 -20.072 26.639 1.00 85.94 195 ASN A O 1
ATOM 1601 N N . PHE A 1 196 ? -23.392 -19.970 25.871 1.00 89.44 196 PHE A N 1
ATOM 1602 C CA . PHE A 1 196 ? -23.320 -18.517 25.769 1.00 89.44 196 PHE A CA 1
ATOM 1603 C C . PHE A 1 196 ? -22.862 -18.082 24.376 1.00 89.44 196 PHE A C 1
ATOM 1605 O O . PHE A 1 196 ? -22.002 -18.702 23.757 1.00 89.44 196 PHE A O 1
ATOM 1612 N N . ASN A 1 197 ? -23.400 -16.968 23.898 1.00 92.69 197 ASN A N 1
ATOM 1613 C CA . ASN A 1 197 ? -22.809 -16.199 22.813 1.00 92.69 197 ASN A CA 1
ATOM 1614 C C . ASN A 1 197 ? -21.836 -15.188 23.417 1.00 92.69 197 ASN A C 1
ATOM 1616 O O . ASN A 1 197 ? -22.207 -14.441 24.319 1.00 92.69 197 ASN A O 1
ATOM 1620 N N . ILE A 1 198 ? -20.600 -15.154 22.935 1.00 94.31 198 ILE A N 1
ATOM 1621 C CA . ILE A 1 198 ? -19.600 -14.183 23.371 1.00 94.31 198 ILE A CA 1
ATOM 1622 C C . ILE A 1 198 ? -19.652 -12.986 22.429 1.00 94.31 198 ILE A C 1
ATOM 1624 O O . ILE A 1 198 ? -19.445 -13.126 21.224 1.00 94.31 198 ILE A O 1
ATOM 1628 N N . VAL A 1 199 ? -19.897 -11.803 22.982 1.00 93.56 199 VAL A N 1
ATOM 1629 C CA . VAL A 1 199 ? -20.005 -10.545 22.238 1.00 93.56 199 VAL A CA 1
ATOM 1630 C C . VAL A 1 199 ? -18.974 -9.556 22.765 1.00 93.56 199 VAL A C 1
ATOM 1632 O O . VAL A 1 199 ? -18.836 -9.390 23.974 1.00 93.56 199 VAL A O 1
ATOM 1635 N N . LYS A 1 200 ? -18.248 -8.887 21.871 1.00 92.31 200 LYS A N 1
ATOM 1636 C CA . LYS A 1 200 ? -17.378 -7.759 22.207 1.00 92.31 200 LYS A CA 1
ATOM 1637 C C . LYS A 1 200 ? -18.159 -6.460 22.052 1.00 92.31 200 LYS A C 1
ATOM 1639 O O . LYS A 1 200 ? -18.740 -6.221 20.997 1.00 92.31 200 LYS A O 1
ATOM 1644 N N . PHE A 1 201 ? -18.168 -5.638 23.093 1.00 91.44 201 PHE A N 1
ATOM 1645 C CA . PHE A 1 201 ? -18.877 -4.360 23.128 1.00 91.44 201 PHE A CA 1
ATOM 1646 C C . PHE A 1 201 ? -18.258 -3.448 24.189 1.00 91.44 201 PHE A C 1
ATOM 1648 O O . PHE A 1 201 ? -17.803 -3.927 25.220 1.00 91.44 201 PHE A O 1
ATOM 1655 N N . ASN A 1 202 ? -18.182 -2.143 23.940 1.00 87.69 202 ASN A N 1
ATOM 1656 C CA . ASN A 1 202 ? -17.583 -1.138 24.826 1.00 87.69 202 ASN A CA 1
ATOM 1657 C C . ASN A 1 202 ? -16.217 -1.555 25.407 1.00 87.69 202 ASN A C 1
ATOM 1659 O O . ASN A 1 202 ? -15.929 -1.314 26.575 1.00 87.69 202 ASN A O 1
ATOM 1663 N N . ARG A 1 203 ? -15.370 -2.179 24.571 1.00 86.88 203 ARG A N 1
ATOM 1664 C CA . ARG A 1 203 ? -14.029 -2.713 24.903 1.00 86.88 203 ARG A CA 1
ATOM 1665 C C . ARG A 1 203 ? -13.990 -3.934 25.833 1.00 86.88 203 ARG A C 1
ATOM 1667 O O . ARG A 1 203 ? -12.900 -4.450 26.048 1.00 86.88 203 ARG A O 1
ATOM 1674 N N . ASN A 1 204 ? -15.138 -4.459 26.247 1.00 91.00 204 ASN A N 1
ATOM 1675 C CA . ASN A 1 204 ? -15.243 -5.669 27.059 1.00 91.00 204 ASN A CA 1
ATOM 1676 C C . ASN A 1 204 ? -15.820 -6.839 26.259 1.00 91.00 204 ASN A C 1
ATOM 1678 O O . ASN A 1 204 ? -16.443 -6.665 25.208 1.00 91.00 204 ASN A O 1
ATOM 1682 N N . TYR A 1 205 ? -15.608 -8.046 26.772 1.00 93.00 205 TYR A N 1
ATOM 1683 C CA . TYR A 1 205 ? -16.262 -9.261 26.305 1.00 93.00 205 TYR A CA 1
ATOM 1684 C C . TYR A 1 205 ? -17.397 -9.606 27.255 1.00 93.00 205 TYR A C 1
ATOM 1686 O O . TYR A 1 205 ? -17.187 -9.635 28.462 1.00 93.00 205 TYR A O 1
ATOM 1694 N N . TYR A 1 206 ? -18.567 -9.915 26.708 1.00 92.31 206 TYR A N 1
ATOM 1695 C CA . TYR A 1 206 ? -19.769 -10.308 27.434 1.00 92.31 206 TYR A CA 1
ATOM 1696 C C . TYR A 1 206 ? -20.199 -11.707 27.014 1.00 92.31 206 TYR A C 1
ATOM 1698 O O . TYR A 1 206 ? -20.205 -12.023 25.825 1.00 92.31 206 TYR A O 1
ATOM 1706 N N . ALA A 1 207 ? -20.608 -12.533 27.973 1.00 91.56 207 ALA A N 1
ATOM 1707 C CA . ALA A 1 207 ? -21.235 -13.821 27.713 1.00 91.56 207 ALA A CA 1
ATOM 1708 C C . ALA A 1 207 ? -22.759 -13.692 27.823 1.00 91.56 207 ALA A C 1
ATOM 1710 O O . ALA A 1 207 ? -23.307 -13.471 28.901 1.00 91.56 207 ALA A O 1
ATOM 1711 N N . ILE A 1 208 ? -23.463 -13.862 26.710 1.00 89.62 208 ILE A N 1
ATOM 1712 C CA . ILE A 1 208 ? -24.921 -13.774 26.629 1.00 89.62 208 ILE A CA 1
ATOM 1713 C C . ILE A 1 208 ? -25.505 -15.189 26.625 1.00 89.62 208 ILE A C 1
ATOM 1715 O O . ILE A 1 208 ? -25.277 -15.916 25.659 1.00 89.62 208 ILE A O 1
ATOM 1719 N N . PRO A 1 209 ? -26.251 -15.615 27.660 1.00 86.12 209 PRO A N 1
ATOM 1720 C CA . PRO A 1 209 ? -26.908 -16.918 27.649 1.00 86.12 209 PRO A CA 1
ATOM 1721 C C . PRO A 1 209 ? -27.766 -17.110 26.394 1.00 86.12 209 PRO A C 1
ATOM 1723 O O . PRO A 1 209 ? -28.652 -16.299 26.122 1.00 86.12 209 PRO A O 1
ATOM 1726 N N . THR A 1 210 ? -27.583 -18.213 25.665 1.00 83.25 210 THR A N 1
ATOM 1727 C CA . THR A 1 210 ? -28.412 -18.517 24.480 1.00 83.25 210 THR A CA 1
ATOM 1728 C C . THR A 1 210 ? -29.893 -18.675 24.829 1.00 83.25 210 THR A C 1
ATOM 1730 O O . THR A 1 210 ? -30.755 -18.440 23.989 1.00 83.25 210 THR A O 1
ATOM 1733 N N . SER A 1 211 ? -30.210 -18.997 26.088 1.00 79.62 211 SER A N 1
ATOM 1734 C CA . SER A 1 211 ? -31.582 -19.105 26.595 1.00 79.62 211 SER A CA 1
ATOM 1735 C C . SER A 1 211 ? -32.357 -17.783 26.650 1.00 79.62 211 SER A C 1
ATOM 1737 O O . SER A 1 211 ? -33.570 -17.823 26.834 1.00 79.62 211 SER A O 1
ATOM 1739 N N . ILE A 1 212 ? -31.686 -16.627 26.569 1.00 79.06 212 ILE A N 1
ATOM 1740 C CA . ILE A 1 212 ? -32.349 -15.309 26.592 1.00 79.06 212 ILE A CA 1
ATOM 1741 C C . ILE A 1 212 ? -33.111 -15.048 25.285 1.00 79.06 212 ILE A C 1
ATOM 1743 O O . ILE A 1 212 ? -34.101 -14.321 25.295 1.00 79.06 212 ILE A O 1
ATOM 1747 N N . GLY A 1 213 ? -32.697 -15.680 24.184 1.00 79.19 213 GLY A N 1
ATOM 1748 C CA . GLY A 1 213 ? -33.244 -15.410 22.859 1.00 79.19 213 GLY A CA 1
ATOM 1749 C C . GLY A 1 213 ? -32.672 -14.132 22.245 1.00 79.19 213 GLY A C 1
ATOM 1750 O O . GLY A 1 213 ? -31.535 -13.750 22.523 1.00 79.19 213 GLY A O 1
ATOM 1751 N N . GLU A 1 214 ? -33.449 -13.502 21.367 1.00 81.31 214 GLU A N 1
ATOM 1752 C CA . GLU A 1 214 ? -33.037 -12.297 20.649 1.00 81.31 214 GLU A CA 1
ATOM 1753 C C . GLU A 1 214 ? -32.935 -11.099 21.603 1.00 81.31 214 GLU A C 1
ATOM 1755 O O . GLU A 1 214 ? -33.893 -10.741 22.291 1.00 81.31 214 GLU A O 1
ATOM 1760 N N . ILE A 1 215 ? -31.750 -10.492 21.658 1.00 84.56 215 ILE A N 1
ATOM 1761 C CA . ILE A 1 215 ? -31.442 -9.365 22.534 1.00 84.56 215 ILE A CA 1
ATOM 1762 C C . ILE A 1 215 ? -30.524 -8.384 21.817 1.00 84.56 215 ILE A C 1
ATOM 1764 O O . ILE A 1 215 ? -29.484 -8.761 21.276 1.00 84.56 215 ILE A O 1
ATOM 1768 N N . ASP A 1 216 ? -30.898 -7.110 21.852 1.00 86.56 216 ASP A N 1
ATOM 1769 C CA . ASP A 1 216 ? -30.029 -6.023 21.428 1.00 86.56 216 ASP A CA 1
ATOM 1770 C C . ASP A 1 216 ? -29.223 -5.532 22.631 1.00 86.56 216 ASP A C 1
ATOM 1772 O O . ASP A 1 216 ? -29.722 -4.778 23.472 1.00 86.56 216 ASP A O 1
ATOM 1776 N N . ILE A 1 217 ? -27.964 -5.965 22.724 1.00 87.00 217 ILE A N 1
ATOM 1777 C CA . ILE A 1 217 ? -27.101 -5.603 23.852 1.00 87.00 217 ILE A CA 1
ATOM 1778 C C . ILE A 1 217 ? -26.792 -4.101 23.914 1.00 87.00 217 ILE A C 1
ATOM 1780 O O . ILE A 1 217 ? -26.471 -3.599 24.987 1.00 87.00 217 ILE A O 1
ATOM 1784 N N . SER A 1 218 ? -26.921 -3.373 22.798 1.00 86.31 218 SER A N 1
ATOM 1785 C CA . SER A 1 218 ? -26.706 -1.922 22.775 1.00 86.31 218 SER A CA 1
ATOM 1786 C C . SER A 1 218 ? -27.833 -1.150 23.469 1.00 86.31 218 SER A C 1
ATOM 1788 O O . SER A 1 218 ? -27.638 -0.016 23.901 1.00 86.31 218 SER A O 1
ATOM 1790 N N . SER A 1 219 ? -28.994 -1.789 23.638 1.00 87.44 219 SER A N 1
ATOM 1791 C CA . SER A 1 219 ? -30.163 -1.228 24.319 1.00 87.44 219 SER A CA 1
ATOM 1792 C C . SER A 1 219 ? -30.193 -1.495 25.830 1.00 87.44 219 SER A C 1
ATOM 1794 O O . SER A 1 219 ? -31.068 -0.983 26.534 1.00 87.44 219 SER A O 1
ATOM 1796 N N . LEU A 1 220 ? -29.255 -2.297 26.347 1.00 86.31 220 LEU A N 1
ATOM 1797 C CA . LEU A 1 220 ? -29.228 -2.684 27.753 1.00 86.31 220 LEU A CA 1
ATOM 1798 C C . LEU A 1 220 ? -28.736 -1.553 28.653 1.00 86.31 220 LEU A C 1
ATOM 1800 O O . LEU A 1 220 ? -27.770 -0.846 28.371 1.00 86.31 220 LEU A O 1
ATOM 1804 N N . THR A 1 221 ? -29.392 -1.416 29.801 1.00 86.56 221 THR A N 1
ATOM 1805 C CA . THR A 1 221 ? -28.968 -0.484 30.847 1.00 86.56 221 THR A CA 1
ATOM 1806 C C . THR A 1 221 ? -27.638 -0.920 31.462 1.00 86.56 221 THR A C 1
ATOM 1808 O O . THR A 1 221 ? -27.303 -2.104 31.487 1.00 86.56 221 THR A O 1
ATOM 1811 N N . LYS A 1 222 ? -26.901 0.023 32.061 1.00 83.25 222 LYS A N 1
ATOM 1812 C CA . LYS A 1 222 ? -25.642 -0.270 32.768 1.00 83.25 222 LYS A CA 1
ATOM 1813 C C . LYS A 1 222 ? -25.791 -1.402 33.795 1.00 83.25 222 LYS A C 1
ATOM 1815 O O . LYS A 1 222 ? -24.942 -2.280 33.865 1.00 83.25 222 LYS A O 1
ATOM 1820 N N . GLN A 1 223 ? -26.902 -1.422 34.532 1.00 79.50 223 GLN A N 1
ATOM 1821 C CA . GLN A 1 223 ? -27.185 -2.458 35.525 1.00 79.50 223 GLN A CA 1
ATOM 1822 C C . GLN A 1 223 ? -27.407 -3.842 34.893 1.00 79.50 223 GLN A C 1
ATOM 1824 O O . GLN A 1 223 ? -26.978 -4.848 35.451 1.00 79.50 223 GLN A O 1
ATOM 1829 N N . GLN A 1 224 ? -28.062 -3.906 33.730 1.00 81.06 224 GLN A N 1
ATOM 1830 C CA . GLN A 1 224 ? -28.224 -5.152 32.972 1.00 81.06 224 GLN A CA 1
ATOM 1831 C C . GLN A 1 224 ? -26.887 -5.633 32.400 1.00 81.06 224 GLN A C 1
ATOM 1833 O O . GLN A 1 224 ? -26.607 -6.826 32.449 1.00 81.06 224 GLN A O 1
ATOM 1838 N N . MET A 1 225 ? -26.045 -4.710 31.929 1.00 84.19 225 MET A N 1
ATOM 1839 C CA . MET A 1 225 ? -24.706 -5.013 31.415 1.00 84.19 225 MET A CA 1
ATOM 1840 C C . MET A 1 225 ? -23.762 -5.532 32.507 1.00 84.19 225 MET A C 1
ATOM 1842 O O . MET A 1 225 ? -23.066 -6.520 32.299 1.00 84.19 225 MET A O 1
ATOM 1846 N N . GLU A 1 226 ? -23.773 -4.923 33.696 1.00 83.50 226 GLU A N 1
ATOM 1847 C CA . GLU A 1 226 ? -23.008 -5.391 34.865 1.00 83.50 226 GLU A CA 1
ATOM 1848 C C . GLU A 1 226 ? -23.474 -6.766 35.369 1.00 83.50 226 GLU A C 1
ATOM 1850 O O . GLU A 1 226 ? -22.709 -7.496 35.999 1.00 83.50 226 GLU A O 1
ATOM 1855 N N . ALA A 1 227 ? -24.725 -7.128 35.075 1.00 79.75 227 ALA A N 1
ATOM 1856 C CA . ALA A 1 227 ? -25.319 -8.415 35.407 1.00 79.75 227 ALA A CA 1
ATOM 1857 C C . ALA A 1 227 ? -25.071 -9.499 34.348 1.00 79.75 227 ALA A C 1
ATOM 1859 O O . ALA A 1 227 ? -25.700 -10.551 34.435 1.00 79.75 227 ALA A O 1
ATOM 1860 N N . LEU A 1 228 ? -24.201 -9.271 33.360 1.00 84.50 228 LEU A N 1
ATOM 1861 C CA . LEU A 1 228 ? -23.715 -10.283 32.418 1.00 84.50 228 LEU A CA 1
ATOM 1862 C C . LEU A 1 228 ? -22.284 -10.700 32.798 1.00 84.50 228 LEU A C 1
ATOM 1864 O O . LEU A 1 228 ? -21.510 -9.851 33.249 1.00 84.50 228 LEU A O 1
ATOM 1868 N N . PRO A 1 229 ? -21.886 -11.977 32.622 1.00 86.88 229 PRO A N 1
ATOM 1869 C CA . PRO A 1 229 ? -20.489 -12.358 32.782 1.00 86.88 229 PRO A CA 1
ATOM 1870 C C . PRO A 1 229 ? -19.652 -11.580 31.770 1.00 86.88 229 PRO A C 1
ATOM 1872 O O . PRO A 1 229 ? -19.936 -11.620 30.572 1.00 86.88 229 PRO A O 1
ATOM 1875 N N . GLN A 1 230 ? -18.642 -10.867 32.258 1.00 89.69 230 GLN A N 1
ATOM 1876 C CA . GLN A 1 230 ? -17.805 -10.011 31.433 1.00 89.69 230 GLN A CA 1
ATOM 1877 C C . GLN A 1 230 ? -16.343 -10.051 31.872 1.00 89.69 230 GLN A C 1
ATOM 1879 O O . GLN A 1 230 ? -16.057 -10.311 33.041 1.00 89.69 230 GLN A O 1
ATOM 1884 N N . ALA A 1 231 ? -15.437 -9.797 30.934 1.00 90.00 231 ALA A N 1
ATOM 1885 C CA . ALA A 1 231 ? -14.017 -9.583 31.198 1.00 90.00 231 ALA A CA 1
ATOM 1886 C C . ALA A 1 231 ? -13.399 -8.695 30.111 1.00 90.00 231 ALA A C 1
ATOM 1888 O O . ALA A 1 231 ? -13.912 -8.616 28.991 1.00 90.00 231 ALA A O 1
ATOM 1889 N N . ASP A 1 232 ? -12.261 -8.087 30.424 1.00 89.81 232 ASP A N 1
ATOM 1890 C CA . ASP A 1 232 ? -11.539 -7.197 29.508 1.00 89.81 232 ASP A CA 1
ATOM 1891 C C . ASP A 1 232 ? -10.725 -8.010 28.473 1.00 89.81 232 ASP A C 1
ATOM 1893 O O . ASP A 1 232 ? -10.365 -7.516 27.402 1.00 89.81 232 ASP A O 1
ATOM 1897 N N . ALA A 1 233 ? -10.496 -9.303 28.747 1.00 90.88 233 ALA A N 1
ATOM 1898 C CA . ALA A 1 233 ? -9.832 -10.253 27.860 1.00 90.88 233 ALA A CA 1
ATOM 1899 C C . ALA A 1 233 ? -10.685 -11.506 27.587 1.00 90.88 233 ALA A C 1
ATOM 1901 O O . ALA A 1 233 ? -11.270 -12.111 28.486 1.00 90.88 233 ALA A O 1
ATOM 1902 N N . LEU A 1 234 ? -10.691 -11.963 26.327 1.00 91.88 234 LEU A N 1
ATOM 1903 C CA . LEU A 1 234 ? -11.464 -13.135 25.892 1.00 91.88 234 LEU A CA 1
ATOM 1904 C C . LEU A 1 234 ? -11.065 -14.420 26.637 1.00 91.88 234 LEU A C 1
ATOM 1906 O O . LEU A 1 234 ? -11.926 -15.225 26.987 1.00 91.88 234 LEU A O 1
ATOM 1910 N N . GLY A 1 235 ? -9.763 -14.617 26.868 1.00 90.69 235 GLY A N 1
ATOM 1911 C CA . GLY A 1 235 ? -9.242 -15.794 27.569 1.00 90.69 235 GLY A CA 1
ATOM 1912 C C . GLY A 1 235 ? -9.740 -15.884 29.011 1.00 90.69 235 GLY A C 1
ATOM 1913 O O . GLY A 1 235 ? -10.156 -16.956 29.444 1.00 90.69 235 GLY A O 1
ATOM 1914 N N . GLU A 1 236 ? -9.784 -14.751 29.714 1.00 88.38 236 GLU A N 1
ATOM 1915 C CA . GLU A 1 236 ? -10.287 -14.664 31.088 1.00 88.38 236 GLU A CA 1
ATOM 1916 C C . GLU A 1 236 ? -11.781 -14.973 31.153 1.00 88.38 236 GLU A C 1
ATOM 1918 O O . GLU A 1 236 ? -12.201 -15.792 31.968 1.00 88.38 236 GLU A O 1
ATOM 1923 N N . LEU A 1 237 ? -12.584 -14.396 30.247 1.00 89.75 237 LEU A N 1
ATOM 1924 C CA . LEU A 1 237 ? -14.016 -14.693 30.178 1.00 89.75 237 LEU A CA 1
ATOM 1925 C C . LEU A 1 237 ? -14.254 -16.191 29.961 1.00 89.75 237 LEU A C 1
ATOM 1927 O O . LEU A 1 237 ? -15.046 -16.805 30.674 1.00 89.75 237 LEU A O 1
ATOM 1931 N N . LYS A 1 238 ? -13.542 -16.797 29.005 1.00 90.62 238 LYS A N 1
ATOM 1932 C CA . LYS A 1 238 ? -13.650 -18.234 28.728 1.00 90.62 238 LYS A CA 1
ATOM 1933 C C . LYS A 1 238 ? -13.229 -19.081 29.923 1.00 90.62 238 LYS A C 1
ATOM 1935 O O . LYS A 1 238 ? -13.921 -20.038 30.253 1.00 90.62 238 LYS A O 1
ATOM 1940 N N . GLN A 1 239 ? -12.140 -18.723 30.598 1.00 86.81 239 GLN A N 1
ATOM 1941 C CA . GLN A 1 239 ? -11.692 -19.421 31.800 1.00 86.81 239 GLN A CA 1
ATOM 1942 C C . GLN A 1 239 ? -12.729 -19.327 32.925 1.00 86.81 239 GLN A C 1
ATOM 1944 O O . GLN A 1 239 ? -13.025 -20.338 33.558 1.00 86.81 239 GLN A O 1
ATOM 1949 N N . CYS A 1 240 ? -13.342 -18.160 33.128 1.00 82.06 240 CYS A N 1
ATOM 1950 C CA . CYS A 1 240 ? -14.436 -17.978 34.080 1.00 82.06 240 CYS A CA 1
ATOM 1951 C C . CYS A 1 240 ? -15.653 -18.853 33.749 1.00 82.06 240 CYS A C 1
ATOM 1953 O O . CYS A 1 240 ? -16.233 -19.451 34.654 1.00 82.06 240 CYS A O 1
ATOM 1955 N N . LEU A 1 241 ? -16.026 -18.964 32.469 1.00 84.12 241 LEU A N 1
ATOM 1956 C CA . LEU A 1 241 ? -17.119 -19.839 32.030 1.00 84.12 241 LEU A CA 1
ATOM 1957 C C . LEU A 1 241 ? -16.769 -21.326 32.216 1.00 84.12 241 LEU A C 1
ATOM 1959 O O . LEU A 1 241 ? -17.609 -22.085 32.693 1.00 84.12 241 LEU A O 1
ATOM 1963 N N . MET A 1 242 ? -15.525 -21.728 31.923 1.00 83.00 242 MET A N 1
ATOM 1964 C CA . MET A 1 242 ? -15.043 -23.107 32.092 1.00 83.00 242 MET A CA 1
ATOM 1965 C C . MET A 1 242 ? -14.955 -23.539 33.558 1.00 83.00 242 MET A C 1
ATOM 1967 O O . MET A 1 242 ? -15.402 -24.626 33.907 1.00 83.00 242 MET A O 1
ATOM 1971 N N . LEU A 1 243 ? -14.406 -22.688 34.429 1.00 72.81 243 LEU A N 1
ATOM 1972 C CA . LEU A 1 243 ? -14.285 -22.948 35.871 1.00 72.81 243 LEU A CA 1
ATOM 1973 C C . LEU A 1 243 ? -15.614 -22.752 36.621 1.00 72.81 243 LEU A C 1
ATOM 1975 O O . LEU A 1 243 ? -15.731 -23.096 37.800 1.00 72.81 243 LEU A O 1
ATOM 1979 N N . GLY A 1 244 ? -16.630 -22.222 35.938 1.00 58.47 244 GLY A N 1
ATOM 1980 C CA . GLY A 1 244 ? -17.987 -21.999 36.430 1.00 58.47 244 GLY A CA 1
ATOM 1981 C C . GLY A 1 244 ? -18.778 -23.270 36.768 1.00 58.47 244 GLY A C 1
ATOM 1982 O O . GLY A 1 244 ? -19.930 -23.163 37.173 1.00 58.47 244 GLY A O 1
ATOM 1983 N N . SER A 1 245 ? -18.196 -24.467 36.662 1.00 49.31 245 SER A N 1
ATOM 1984 C CA . SER A 1 245 ? -18.733 -25.685 37.289 1.00 49.31 245 SER A CA 1
ATOM 1985 C C . SER A 1 245 ? -18.177 -25.952 38.698 1.00 49.31 245 SER A C 1
ATOM 1987 O O . SER A 1 245 ? -18.753 -26.762 39.418 1.00 49.31 245 SER A O 1
ATOM 1989 N N . GLU A 1 246 ? -17.111 -25.258 39.130 1.00 44.47 246 GLU A N 1
ATOM 1990 C CA . GLU A 1 246 ? -16.403 -25.526 40.398 1.00 44.47 246 GLU A CA 1
ATOM 1991 C C . GLU A 1 246 ? -16.206 -24.304 41.328 1.00 44.47 246 GLU A C 1
ATOM 1993 O O . GLU A 1 246 ? -15.709 -24.471 42.439 1.00 44.47 246 GLU A O 1
ATOM 1998 N N . TYR A 1 247 ? -16.636 -23.084 40.961 1.00 41.19 247 TYR A N 1
ATOM 1999 C CA . TYR A 1 247 ? -16.451 -21.865 41.783 1.00 41.19 247 TYR A CA 1
ATOM 2000 C C . TYR A 1 247 ? -17.748 -21.329 42.449 1.00 41.19 247 TYR A C 1
ATOM 2002 O O . TYR A 1 247 ? -18.509 -20.579 41.832 1.00 41.19 247 TYR A O 1
ATOM 2010 N N . PRO A 1 248 ? -18.003 -21.581 43.754 1.00 43.41 248 PRO A N 1
ATOM 2011 C CA . PRO A 1 248 ? -19.300 -21.280 44.382 1.00 43.41 248 PRO A CA 1
ATOM 2012 C C . PRO A 1 248 ? -19.528 -19.802 44.749 1.00 43.41 248 PRO A C 1
ATOM 2014 O O . PRO A 1 248 ? -20.668 -19.395 44.983 1.00 43.41 248 PRO A O 1
ATOM 2017 N N . LYS A 1 249 ? -18.467 -18.984 44.849 1.00 40.53 249 LYS A N 1
ATOM 2018 C CA . LYS A 1 249 ? -18.580 -17.591 45.331 1.00 40.53 249 LYS A CA 1
ATOM 2019 C C . LYS A 1 249 ? -19.084 -16.612 44.273 1.00 40.53 249 LYS A C 1
ATOM 2021 O O . LYS A 1 249 ? -19.837 -15.713 44.630 1.00 40.53 249 LYS A O 1
ATOM 2026 N N . LEU A 1 250 ? -18.733 -16.809 43.001 1.00 41.75 250 LEU A N 1
ATOM 2027 C CA . LEU A 1 250 ? -19.290 -16.004 41.914 1.00 41.75 250 LEU A CA 1
ATOM 2028 C C . LEU A 1 250 ? -20.718 -16.473 41.613 1.00 41.75 250 LEU A C 1
ATOM 2030 O O . LEU A 1 250 ? -21.631 -15.661 41.642 1.00 41.75 250 LEU A O 1
ATOM 2034 N N . ILE A 1 251 ? -20.957 -17.784 41.499 1.00 44.00 251 ILE A N 1
ATOM 2035 C CA . ILE A 1 251 ? -22.232 -18.388 41.054 1.00 44.00 251 ILE A CA 1
ATOM 2036 C C . ILE A 1 251 ? -23.422 -18.158 42.000 1.00 44.00 251 ILE A C 1
ATOM 2038 O O . ILE A 1 251 ? -24.562 -18.142 41.539 1.00 44.00 251 ILE A O 1
ATOM 2042 N N . ARG A 1 252 ? -23.220 -17.875 43.296 1.00 41.59 252 ARG A N 1
ATOM 2043 C CA . ARG A 1 252 ? -24.342 -17.466 44.172 1.00 41.59 252 ARG A CA 1
ATOM 2044 C C . ARG A 1 252 ? -25.052 -16.185 43.698 1.00 41.59 252 ARG A C 1
ATOM 2046 O O . ARG A 1 252 ? -26.208 -15.985 44.063 1.00 41.59 252 ARG A O 1
ATOM 2053 N N . MET A 1 253 ? -24.416 -15.360 42.860 1.00 41.75 253 MET A N 1
ATOM 2054 C CA . MET A 1 253 ? -25.064 -14.234 42.169 1.00 41.75 253 MET A CA 1
ATOM 2055 C C . MET A 1 253 ? -25.814 -14.634 40.886 1.00 41.75 253 MET A C 1
ATOM 2057 O O . MET A 1 253 ? -26.744 -13.930 40.493 1.00 41.75 253 MET A O 1
ATOM 2061 N N . TRP A 1 254 ? -25.472 -15.767 40.269 1.00 54.56 254 TRP A N 1
ATOM 2062 C CA . TRP A 1 254 ? -25.853 -16.138 38.902 1.00 54.56 254 TRP A CA 1
ATOM 2063 C C . TRP A 1 254 ? -26.783 -17.348 38.890 1.00 54.56 254 TRP A C 1
ATOM 2065 O O . TRP A 1 254 ? -26.485 -18.404 38.340 1.00 54.56 254 TRP A O 1
ATOM 2075 N N . GLN A 1 255 ? -27.961 -17.185 39.488 1.00 44.53 255 GLN A N 1
ATOM 2076 C CA . GLN A 1 255 ? -29.099 -18.002 39.089 1.00 44.53 255 GLN A CA 1
ATOM 2077 C C . GLN A 1 255 ? -29.658 -17.395 37.802 1.00 44.53 255 GLN A C 1
ATOM 2079 O O . GLN A 1 255 ? -30.044 -16.228 37.788 1.00 44.53 255 GLN A O 1
ATOM 2084 N N . THR A 1 256 ? -29.745 -18.184 36.734 1.00 49.09 256 THR A N 1
ATOM 2085 C CA . THR A 1 256 ? -30.374 -17.858 35.436 1.00 49.09 256 THR A CA 1
ATOM 2086 C C . THR A 1 256 ? -31.745 -17.185 35.567 1.00 49.09 256 THR A C 1
ATOM 2088 O O . THR A 1 256 ? -32.127 -16.387 34.714 1.00 49.09 256 THR A O 1
ATOM 2091 N N . LYS A 1 257 ? -32.463 -17.416 36.676 1.00 47.16 257 LYS A N 1
ATOM 2092 C CA . LYS A 1 257 ? -33.690 -16.684 37.021 1.00 47.16 257 LYS A CA 1
ATOM 2093 C C . LYS A 1 257 ? -33.472 -15.178 37.197 1.00 47.16 257 LYS A C 1
ATOM 2095 O O . LYS A 1 257 ? -34.321 -14.423 36.753 1.00 47.16 257 LYS A O 1
ATOM 2100 N N . ARG A 1 258 ? -32.359 -14.731 37.786 1.00 52.72 258 ARG A N 1
ATOM 2101 C CA . ARG A 1 258 ? -32.088 -13.316 38.087 1.00 52.72 258 ARG A CA 1
ATOM 2102 C C . ARG A 1 258 ? -31.671 -12.526 36.847 1.00 52.72 258 ARG A C 1
ATOM 2104 O O . ARG A 1 258 ? -32.139 -11.411 36.686 1.00 52.72 258 ARG A O 1
ATOM 2111 N N . ILE A 1 259 ? -30.878 -13.113 35.947 1.00 55.12 259 ILE A N 1
ATOM 2112 C CA . ILE A 1 259 ? -30.503 -12.480 34.668 1.00 55.12 259 ILE A CA 1
ATOM 2113 C C . ILE A 1 259 ? -31.732 -12.354 33.770 1.00 55.12 259 ILE A C 1
ATOM 2115 O O . ILE A 1 259 ? -32.052 -11.255 33.334 1.00 55.12 259 ILE A O 1
ATOM 2119 N N . ASN A 1 260 ? -32.486 -13.444 33.583 1.00 56.94 260 ASN A N 1
ATOM 2120 C CA . ASN A 1 260 ? -33.733 -13.392 32.822 1.00 56.94 260 ASN A CA 1
ATOM 2121 C C . ASN A 1 260 ? -34.744 -12.432 33.464 1.00 56.94 260 ASN A C 1
ATOM 2123 O O . ASN A 1 260 ? -35.448 -11.746 32.741 1.00 56.94 260 ASN A O 1
ATOM 2127 N N . GLN A 1 261 ? -34.813 -12.333 34.796 1.00 59.38 261 GLN A N 1
ATOM 2128 C CA . GLN A 1 261 ? -35.661 -11.344 35.471 1.00 59.38 261 GLN A CA 1
ATOM 2129 C C . GLN A 1 261 ? -35.175 -9.909 35.253 1.00 59.38 261 GLN A C 1
ATOM 2131 O O . GLN A 1 261 ? -35.995 -9.057 34.960 1.00 59.38 261 GLN A O 1
ATOM 2136 N N . VAL A 1 262 ? -33.876 -9.626 35.373 1.00 59.47 262 VAL A N 1
ATOM 2137 C CA . VAL A 1 262 ? -33.302 -8.274 35.226 1.00 59.47 262 VAL A CA 1
ATOM 2138 C C . VAL A 1 262 ? -33.349 -7.796 33.771 1.00 59.47 262 VAL A C 1
ATOM 2140 O O . VAL A 1 262 ? -33.629 -6.627 33.512 1.00 59.47 262 VAL A O 1
ATOM 2143 N N . ILE A 1 263 ? -33.141 -8.701 32.816 1.00 60.16 263 ILE A N 1
ATOM 2144 C CA . ILE A 1 263 ? -33.205 -8.413 31.379 1.00 60.16 263 ILE A CA 1
ATOM 2145 C C . ILE A 1 263 ? -34.660 -8.330 30.892 1.00 60.16 263 ILE A C 1
ATOM 2147 O O . ILE A 1 263 ? -34.989 -7.424 30.133 1.00 60.16 263 ILE A O 1
ATOM 2151 N N . ASN A 1 264 ? -35.562 -9.196 31.375 1.00 60.97 264 ASN A N 1
ATOM 2152 C CA . ASN A 1 264 ? -36.964 -9.211 30.937 1.00 60.97 264 ASN A CA 1
ATOM 2153 C C . ASN A 1 264 ? -37.919 -8.367 31.808 1.00 60.97 264 ASN A C 1
ATOM 2155 O O . ASN A 1 264 ? -39.128 -8.433 31.582 1.00 60.97 264 ASN A O 1
ATOM 2159 N N . ASN A 1 265 ? -37.440 -7.584 32.788 1.00 55.56 265 ASN A N 1
ATOM 2160 C CA . ASN A 1 265 ? -38.308 -6.752 33.638 1.00 55.56 265 ASN A CA 1
ATOM 2161 C C . ASN A 1 265 ? -38.924 -5.575 32.840 1.00 55.56 265 ASN A C 1
ATOM 2163 O O . ASN A 1 265 ? -38.182 -4.677 32.415 1.00 55.56 265 ASN A O 1
ATOM 2167 N N . PRO A 1 266 ? -40.263 -5.518 32.664 1.00 45.94 266 PRO A N 1
ATOM 2168 C CA . PRO A 1 266 ? -40.918 -4.493 31.853 1.00 45.94 266 PRO A CA 1
ATOM 2169 C C . PRO A 1 266 ? -40.864 -3.071 32.438 1.00 45.94 266 PRO A C 1
ATOM 2171 O O . PRO A 1 266 ? -41.062 -2.122 31.682 1.00 45.94 266 PRO A O 1
ATOM 2174 N N . GLU A 1 267 ? -40.543 -2.879 33.724 1.00 43.91 267 GLU A N 1
ATOM 2175 C CA . GLU A 1 267 ? -40.441 -1.533 34.324 1.00 43.91 267 GLU A CA 1
ATOM 2176 C C . GLU A 1 267 ? -39.218 -0.721 33.854 1.00 43.91 267 GLU A C 1
ATOM 2178 O O . GLU A 1 267 ? -39.175 0.491 34.048 1.00 43.91 267 GLU A O 1
ATOM 2183 N N . SER A 1 268 ? -38.265 -1.346 33.151 1.00 42.56 268 SER A N 1
ATOM 2184 C CA . SER A 1 268 ? -37.126 -0.657 32.516 1.00 42.56 268 SER A CA 1
ATOM 2185 C C . SER A 1 268 ? -37.373 -0.252 31.052 1.00 42.56 268 SER A C 1
ATOM 2187 O O . SER A 1 268 ? -36.594 0.511 30.487 1.00 42.56 268 SER A O 1
ATOM 2189 N N . LYS A 1 269 ? -38.497 -0.670 30.440 1.00 40.47 269 LYS A N 1
ATOM 2190 C CA . LYS A 1 269 ? -38.879 -0.332 29.048 1.00 40.47 269 LYS A CA 1
ATOM 2191 C C . LYS A 1 269 ? -39.414 1.100 28.871 1.00 40.47 269 LYS A C 1
ATOM 2193 O O . LYS A 1 269 ? -40.078 1.402 27.881 1.00 40.47 269 LYS A O 1
ATOM 2198 N N . LYS A 1 270 ? -39.141 1.996 29.821 1.00 39.12 270 LYS A N 1
ATOM 2199 C CA . LYS A 1 270 ? -39.349 3.441 29.677 1.00 39.12 270 LYS A CA 1
ATOM 2200 C C . LYS A 1 270 ? -37.995 4.141 29.673 1.00 39.12 270 LYS A C 1
ATOM 2202 O O . LYS A 1 270 ? -37.621 4.795 30.636 1.00 39.12 270 LYS A O 1
ATOM 2207 N N . SER A 1 271 ? -37.271 4.013 28.570 1.00 35.88 271 SER A N 1
ATOM 2208 C CA . SER A 1 271 ? -36.224 4.964 28.217 1.00 35.88 271 SER A CA 1
ATOM 2209 C C . SER A 1 271 ? -36.281 5.219 26.719 1.00 35.88 271 SER A C 1
ATOM 2211 O O . SER A 1 271 ? -36.662 4.354 25.934 1.00 35.88 271 SER A O 1
ATOM 2213 N N . THR A 1 272 ? -36.039 6.473 26.378 1.00 32.31 272 THR A N 1
ATOM 2214 C CA . THR A 1 272 ? -36.401 7.167 25.149 1.00 32.31 272 THR A CA 1
ATOM 2215 C C . THR A 1 272 ? -35.867 6.491 23.892 1.00 32.31 272 THR A C 1
ATOM 2217 O O . THR A 1 272 ? -34.717 6.064 23.835 1.00 32.31 272 THR A O 1
ATOM 2220 N N . ALA A 1 273 ? -36.705 6.456 22.852 1.00 29.72 273 ALA A N 1
ATOM 2221 C CA . ALA A 1 273 ? -36.285 6.137 21.497 1.00 29.72 273 ALA A CA 1
ATOM 2222 C C . ALA A 1 273 ? -35.020 6.942 21.147 1.00 29.72 273 ALA A C 1
ATOM 2224 O O . ALA A 1 273 ? -35.067 8.170 21.055 1.00 29.72 273 ALA A O 1
ATOM 2225 N N . HIS A 1 274 ? -33.890 6.253 20.988 1.00 31.77 274 HIS A N 1
ATOM 2226 C CA . HIS A 1 274 ? -32.685 6.846 20.427 1.00 31.77 274 HIS A CA 1
ATOM 2227 C C . HIS A 1 274 ? -32.808 6.849 18.895 1.00 31.77 274 HIS A C 1
ATOM 2229 O O . HIS A 1 274 ? -33.231 5.849 18.308 1.00 31.77 274 HIS A O 1
ATOM 2235 N N . PRO A 1 275 ? -32.488 7.964 18.217 1.00 32.19 275 PRO A N 1
ATOM 2236 C CA . PRO A 1 275 ? -32.816 8.173 16.814 1.00 32.19 275 PRO A CA 1
ATOM 2237 C C . PRO A 1 275 ? -31.749 7.554 15.904 1.00 32.19 275 PRO A C 1
ATOM 2239 O O . PRO A 1 275 ? -31.061 8.262 15.180 1.00 32.19 275 PRO A O 1
ATOM 2242 N N . TYR A 1 276 ? -31.607 6.231 15.911 1.00 35.94 276 TYR A N 1
ATOM 2243 C CA . TYR A 1 276 ? -30.755 5.536 14.942 1.00 35.94 276 TYR A CA 1
ATOM 2244 C C . TYR A 1 276 ? -31.529 4.434 14.228 1.00 35.94 276 TYR A C 1
ATOM 2246 O O . TYR A 1 276 ? -31.205 3.257 14.290 1.00 35.94 276 TYR A O 1
ATOM 2254 N N . ASN A 1 277 ? -32.555 4.850 13.485 1.00 35.25 277 ASN A N 1
ATOM 2255 C CA . ASN A 1 277 ? -33.119 4.040 12.413 1.00 35.25 277 ASN A CA 1
ATOM 2256 C C . ASN A 1 277 ? -32.410 4.432 11.104 1.00 35.25 277 ASN A C 1
ATOM 2258 O O . ASN A 1 277 ? -32.849 5.311 10.365 1.00 35.25 277 ASN A O 1
ATOM 2262 N N . ILE A 1 278 ? -31.266 3.805 10.823 1.00 37.38 278 ILE A N 1
ATOM 2263 C CA . ILE A 1 278 ? -30.495 4.026 9.583 1.00 37.38 278 ILE A CA 1
ATOM 2264 C C . ILE A 1 278 ? -31.348 3.699 8.339 1.00 37.38 278 ILE A C 1
ATOM 2266 O O . ILE A 1 278 ? -31.241 4.368 7.312 1.00 37.38 278 ILE A O 1
ATOM 2270 N N . LEU A 1 279 ? -32.299 2.767 8.464 1.00 34.94 279 LEU A N 1
ATOM 2271 C CA . LEU A 1 279 ? -33.249 2.406 7.408 1.00 34.94 279 LEU A CA 1
ATOM 2272 C C . LEU A 1 279 ? -34.309 3.487 7.122 1.00 34.94 279 LEU A C 1
ATOM 2274 O O . LEU A 1 279 ? -34.757 3.606 5.980 1.00 34.94 279 LEU A O 1
ATOM 2278 N N . SER A 1 280 ? -34.682 4.327 8.098 1.00 31.53 280 SER A N 1
ATOM 2279 C CA . SER A 1 280 ? -35.681 5.382 7.861 1.00 31.53 280 SER A CA 1
ATOM 2280 C C . SER A 1 280 ? -35.102 6.597 7.128 1.00 31.53 280 SER A C 1
ATOM 2282 O O . SER A 1 280 ? -35.826 7.243 6.373 1.00 31.53 280 SER A O 1
ATOM 2284 N N . ARG A 1 281 ? -33.793 6.876 7.256 1.00 35.38 281 ARG A N 1
ATOM 2285 C CA . ARG A 1 281 ? -33.118 7.936 6.477 1.00 35.38 281 ARG A CA 1
ATOM 2286 C C . ARG A 1 281 ? -32.871 7.532 5.023 1.00 35.38 281 ARG A C 1
ATOM 2288 O O . ARG A 1 281 ? -32.991 8.382 4.145 1.00 35.38 281 ARG A O 1
ATOM 2295 N N . ILE A 1 282 ? -32.605 6.251 4.756 1.00 40.28 282 ILE A N 1
ATOM 2296 C CA . ILE A 1 282 ? -32.445 5.739 3.384 1.00 40.28 282 ILE A CA 1
ATOM 2297 C C . ILE A 1 282 ? -33.788 5.777 2.638 1.00 40.28 282 ILE A C 1
ATOM 2299 O O . ILE A 1 282 ? -33.844 6.233 1.499 1.00 40.28 282 ILE A O 1
ATOM 2303 N N . MET A 1 283 ? -34.892 5.412 3.297 1.00 31.94 283 MET A N 1
ATOM 2304 C CA . MET A 1 283 ? -36.224 5.499 2.683 1.00 31.94 283 MET A CA 1
ATOM 2305 C C . MET A 1 283 ? -36.695 6.942 2.436 1.00 31.94 283 MET A C 1
ATOM 2307 O O . MET A 1 283 ? -37.395 7.186 1.456 1.00 31.94 283 MET A O 1
ATOM 2311 N N . TRP A 1 284 ? -36.282 7.916 3.257 1.00 30.62 284 TRP A N 1
ATOM 2312 C CA . TRP A 1 284 ? -36.629 9.326 3.026 1.00 30.62 284 TRP A CA 1
ATOM 2313 C C . TRP A 1 284 ? -35.799 9.973 1.903 1.00 30.62 284 TRP A C 1
ATOM 2315 O O . TRP A 1 284 ? -36.336 10.772 1.142 1.00 30.62 284 TRP A O 1
ATOM 2325 N N . ALA A 1 285 ? -34.526 9.588 1.741 1.00 33.97 285 ALA A N 1
ATOM 2326 C CA . ALA A 1 285 ? -33.662 10.078 0.660 1.00 33.97 285 ALA A CA 1
ATOM 2327 C C . ALA A 1 285 ? -34.031 9.514 -0.726 1.00 33.97 285 ALA A C 1
ATOM 2329 O O . ALA A 1 285 ? -33.804 10.169 -1.737 1.00 33.97 285 ALA A O 1
ATOM 2330 N N . ILE A 1 286 ? -34.637 8.324 -0.786 1.00 37.25 286 ILE A N 1
ATOM 2331 C CA . ILE A 1 286 ? -35.114 7.735 -2.049 1.00 37.25 286 ILE A CA 1
ATOM 2332 C C . ILE A 1 286 ? -36.447 8.368 -2.490 1.00 37.25 286 ILE A C 1
ATOM 2334 O O . ILE A 1 286 ? -36.714 8.473 -3.685 1.00 37.25 286 ILE A O 1
ATOM 2338 N N . TRP A 1 287 ? -37.270 8.864 -1.558 1.00 28.64 287 TRP A N 1
ATOM 2339 C CA . TRP A 1 287 ? -38.560 9.480 -1.892 1.00 28.64 287 TRP A CA 1
ATOM 2340 C C . TRP A 1 287 ? -38.462 10.960 -2.313 1.00 28.64 287 TRP A C 1
ATOM 2342 O O . TRP A 1 287 ? -39.346 11.454 -3.009 1.00 28.64 287 TRP A O 1
ATOM 2352 N N . SER A 1 288 ? -37.376 11.661 -1.968 1.00 34.38 288 SER A N 1
ATOM 2353 C CA . SER A 1 288 ? -37.137 13.065 -2.350 1.00 34.38 288 SER A CA 1
ATOM 2354 C C . SER A 1 288 ? -36.407 13.258 -3.689 1.00 34.38 288 SER A C 1
ATOM 2356 O O . SER A 1 288 ? -36.226 14.395 -4.113 1.00 34.38 288 SER A O 1
ATOM 2358 N N . VAL A 1 289 ? -36.031 12.173 -4.376 1.00 38.31 289 VAL A N 1
ATOM 2359 C CA . VAL A 1 289 ? -35.367 12.198 -5.699 1.00 38.31 289 VAL A CA 1
ATOM 2360 C C . VAL A 1 289 ? -36.322 11.799 -6.843 1.00 38.31 289 VAL A C 1
ATOM 2362 O O . VAL A 1 289 ? -35.950 11.843 -8.010 1.00 38.31 289 VAL A O 1
ATOM 2365 N N . VAL A 1 290 ? -37.584 11.460 -6.543 1.00 39.72 290 VAL A N 1
ATOM 2366 C CA . VAL A 1 290 ? -38.591 11.031 -7.545 1.00 39.72 290 VAL A CA 1
ATOM 2367 C C . VAL A 1 290 ? -39.788 11.999 -7.628 1.00 39.72 290 VAL A C 1
ATOM 2369 O O . VAL A 1 290 ? -40.928 11.589 -7.837 1.00 39.72 290 VAL A O 1
ATOM 2372 N N . LYS A 1 291 ? -39.554 13.308 -7.496 1.00 37.22 291 LYS A N 1
ATOM 2373 C CA . LYS A 1 291 ? -40.501 14.345 -7.939 1.00 37.22 291 LYS A CA 1
ATOM 2374 C C . LYS A 1 291 ? -39.783 15.510 -8.594 1.00 37.22 291 LYS A C 1
ATOM 2376 O O . LYS A 1 291 ? -38.800 15.986 -7.992 1.00 37.22 291 LYS A O 1
#

Radius of gyration: 28.1 Å; chains: 1; bounding box: 61×43×72 Å